Protein AF-A0A822GBH8-F1 (afdb_monomer_lite)

Secondary structure (DSSP, 8-state):
-EEEEEEE--TTPPB--------S-S--EEEEEEE-SS-EEEEEESSHHHHHHHHHHS-B---SSTT-HHHHHHHHSTTPPPEEEEEGGGTEEEEEEEEEEE-TTT-PEEEEEEEEEEETTTEEEEEE----TTT---TTHHHHHHHHTT-TTTTTS-HHHHHHHHHHHHHHHHHHHHHHHHHHHHHHHHHHHHHHHHHHTTSTTSS----

pLDDT: mean 72.77, std 17.98, range [36.19, 95.0]

Structure (mmCIF, N/CA/C/O backbone):
data_AF-A0A822GBH8-F1
#
_entry.id   AF-A0A822GBH8-F1
#
loop_
_atom_site.group_PDB
_atom_site.id
_atom_site.type_symbol
_atom_site.label_atom_id
_atom_site.label_alt_id
_atom_site.label_comp_id
_atom_site.label_asym_id
_atom_site.label_entity_id
_atom_site.label_seq_id
_atom_site.pdbx_PDB_ins_code
_atom_site.Cartn_x
_atom_site.Cartn_y
_atom_site.Cartn_z
_atom_site.occupancy
_atom_site.B_iso_or_equiv
_atom_site.auth_seq_id
_atom_site.auth_comp_id
_atom_site.auth_asym_id
_atom_site.auth_atom_id
_atom_site.pdbx_PDB_model_num
ATOM 1 N N . MET A 1 1 ? 8.424 -6.181 10.283 1.00 55.16 1 MET A N 1
ATOM 2 C CA . MET A 1 1 ? 8.212 -5.143 9.244 1.00 55.16 1 MET A CA 1
ATOM 3 C C . MET A 1 1 ? 8.009 -5.856 7.921 1.00 55.16 1 MET A C 1
ATOM 5 O O . MET A 1 1 ? 8.748 -6.795 7.651 1.00 55.16 1 MET A O 1
ATOM 9 N N . HIS A 1 2 ? 6.990 -5.485 7.151 1.00 55.97 2 HIS A N 1
ATOM 10 C CA . HIS A 1 2 ? 6.724 -6.045 5.829 1.00 55.97 2 HIS A CA 1
ATOM 11 C C . HIS A 1 2 ? 7.305 -5.126 4.767 1.00 55.97 2 HIS A C 1
ATOM 13 O O . HIS A 1 2 ? 6.933 -3.960 4.687 1.00 55.97 2 HIS A O 1
ATOM 19 N N . ILE A 1 3 ? 8.191 -5.652 3.937 1.00 59.75 3 ILE A N 1
ATOM 20 C CA . ILE A 1 3 ? 8.784 -4.905 2.836 1.00 59.75 3 ILE A CA 1
ATOM 21 C C . ILE A 1 3 ? 8.308 -5.555 1.550 1.00 59.75 3 ILE A C 1
ATOM 23 O O . ILE A 1 3 ? 8.549 -6.745 1.337 1.00 59.75 3 ILE A O 1
ATOM 27 N N . ARG A 1 4 ? 7.611 -4.797 0.703 1.00 60.75 4 ARG A N 1
ATOM 28 C CA . ARG A 1 4 ? 7.158 -5.303 -0.595 1.00 60.75 4 ARG A CA 1
ATOM 29 C C . ARG A 1 4 ? 7.799 -4.532 -1.728 1.00 60.75 4 ARG A C 1
ATOM 31 O O . ARG A 1 4 ? 7.737 -3.307 -1.764 1.00 60.75 4 ARG A O 1
ATOM 38 N N . PHE A 1 5 ? 8.370 -5.272 -2.660 1.00 60.62 5 PHE A N 1
ATOM 39 C CA . PHE A 1 5 ? 8.910 -4.766 -3.904 1.00 60.62 5 PHE A CA 1
ATOM 40 C C . PHE A 1 5 ? 7.934 -5.060 -5.020 1.00 60.62 5 PHE A C 1
ATOM 42 O O . PHE A 1 5 ? 7.527 -6.203 -5.211 1.00 60.62 5 PHE A O 1
ATOM 49 N N . HIS A 1 6 ? 7.603 -4.033 -5.780 1.00 62.62 6 HIS A N 1
ATOM 50 C CA . HIS A 1 6 ? 6.771 -4.141 -6.957 1.00 62.62 6 HIS A CA 1
ATOM 51 C C . HIS A 1 6 ? 7.568 -3.656 -8.160 1.00 62.62 6 HIS A C 1
ATOM 53 O O . HIS A 1 6 ? 8.165 -2.579 -8.127 1.00 62.62 6 HIS A O 1
ATOM 59 N N . HIS A 1 7 ? 7.569 -4.463 -9.215 1.00 60.06 7 HIS A N 1
ATOM 60 C CA . HIS A 1 7 ? 8.284 -4.159 -10.444 1.00 60.06 7 HIS A CA 1
ATOM 61 C C . HIS A 1 7 ? 7.430 -4.480 -11.670 1.00 60.06 7 HIS A C 1
ATOM 63 O O . HIS A 1 7 ? 6.932 -5.604 -11.812 1.00 60.06 7 HIS A O 1
ATOM 69 N N . HIS A 1 8 ? 7.305 -3.495 -12.558 1.00 65.88 8 HIS A N 1
ATOM 70 C CA . HIS A 1 8 ? 6.721 -3.657 -13.887 1.00 65.88 8 HIS A CA 1
ATOM 71 C C . HIS A 1 8 ? 7.858 -3.875 -14.890 1.00 65.88 8 HIS A C 1
ATOM 73 O O . HIS A 1 8 ? 8.682 -2.984 -15.067 1.00 65.88 8 HIS A O 1
ATOM 79 N N . ARG A 1 9 ? 7.952 -5.071 -15.487 1.00 61.88 9 ARG A N 1
ATOM 80 C CA . ARG A 1 9 ? 9.073 -5.431 -16.374 1.00 61.88 9 ARG A CA 1
ATOM 81 C C . ARG A 1 9 ? 8.939 -4.733 -17.735 1.00 61.88 9 ARG A C 1
ATOM 83 O O . ARG A 1 9 ? 8.002 -5.042 -18.472 1.00 61.88 9 ARG A O 1
ATOM 90 N N . LEU A 1 10 ? 9.915 -3.901 -18.119 1.00 55.75 10 LEU A N 1
ATOM 91 C CA . LEU A 1 10 ? 10.120 -3.479 -19.511 1.00 55.75 10 LEU A CA 1
ATOM 92 C C . LEU A 1 10 ? 11.342 -4.192 -20.132 1.00 55.75 10 LEU A C 1
ATOM 94 O O . LEU A 1 10 ? 12.256 -4.627 -19.426 1.00 55.75 10 LEU A O 1
ATOM 98 N N . PRO A 1 11 ? 11.375 -4.377 -21.466 1.00 46.22 11 PRO A N 1
ATOM 99 C CA . PRO A 1 11 ? 12.532 -4.968 -22.132 1.00 46.22 11 PRO A CA 1
ATOM 100 C C . PRO A 1 11 ? 13.756 -4.042 -22.038 1.00 46.22 11 PRO A C 1
ATOM 102 O O . PRO A 1 11 ? 13.746 -2.951 -22.602 1.00 46.22 11 PRO A O 1
ATOM 105 N N . GLY A 1 12 ? 14.824 -4.519 -21.387 1.00 46.19 12 GLY A N 1
ATOM 106 C CA . GLY A 1 12 ? 16.112 -3.818 -21.277 1.00 46.19 12 GLY A CA 1
ATOM 107 C C . GLY A 1 12 ? 16.419 -3.195 -19.911 1.00 46.19 12 GLY A C 1
ATOM 108 O O . GLY A 1 12 ? 17.462 -2.562 -19.784 1.00 46.19 12 GLY A O 1
ATOM 109 N N . ASP A 1 13 ? 15.561 -3.382 -18.905 1.00 42.38 13 ASP A N 1
ATOM 110 C CA . ASP A 1 13 ? 15.767 -2.786 -17.580 1.00 42.38 13 ASP A CA 1
ATOM 111 C C . ASP A 1 13 ? 16.923 -3.466 -16.815 1.00 42.38 13 ASP A C 1
ATOM 113 O O . ASP A 1 13 ? 16.915 -4.681 -16.583 1.00 42.38 13 ASP A O 1
ATOM 117 N N . GLU A 1 14 ? 17.914 -2.671 -16.399 1.00 36.19 14 GLU A N 1
ATOM 118 C CA . GLU A 1 14 ? 18.882 -3.042 -15.362 1.00 36.19 14 GLU A CA 1
ATOM 119 C C . GLU A 1 14 ? 18.262 -2.795 -13.979 1.00 36.19 14 GLU A C 1
ATOM 121 O O . GLU A 1 14 ? 17.644 -1.760 -13.719 1.00 36.19 14 GLU A O 1
ATOM 126 N N . TYR A 1 15 ? 18.400 -3.770 -13.083 1.00 42.69 15 TYR A N 1
ATOM 127 C CA . TYR A 1 15 ? 17.717 -3.787 -11.792 1.00 42.69 15 TYR A CA 1
ATOM 128 C C . TYR A 1 15 ? 18.638 -3.180 -10.720 1.00 42.69 15 TYR A C 1
ATOM 130 O O . TYR A 1 15 ? 19.828 -3.453 -10.729 1.00 42.69 15 TYR A O 1
ATOM 138 N N . ASP A 1 16 ? 18.136 -2.428 -9.740 1.00 37.31 16 ASP A N 1
ATOM 139 C CA . ASP A 1 16 ? 18.928 -2.068 -8.550 1.00 37.31 16 ASP A CA 1
ATOM 140 C C . ASP A 1 16 ? 18.105 -2.330 -7.292 1.00 37.31 16 ASP A C 1
ATOM 142 O O . ASP A 1 16 ? 17.215 -1.562 -6.931 1.00 37.31 16 ASP A O 1
ATOM 146 N N . LEU A 1 17 ? 18.365 -3.460 -6.639 1.00 44.03 17 LEU A N 1
ATOM 147 C CA . LEU A 1 17 ? 17.677 -3.872 -5.426 1.00 44.03 17 LEU A CA 1
ATOM 148 C C . LEU A 1 17 ? 18.728 -4.174 -4.357 1.00 44.03 17 LEU A C 1
ATOM 150 O O . LEU A 1 17 ? 19.418 -5.191 -4.401 1.00 44.03 17 LEU A O 1
ATOM 154 N N . LYS A 1 18 ? 18.855 -3.288 -3.371 1.00 36.22 18 LYS A N 1
ATOM 155 C CA . LYS A 1 18 ? 19.599 -3.553 -2.138 1.00 36.22 18 LYS A CA 1
ATOM 156 C C . LYS A 1 18 ? 18.876 -2.857 -1.003 1.00 36.22 18 LYS A C 1
ATOM 158 O O . LYS A 1 18 ? 18.560 -1.678 -1.120 1.00 36.22 18 LYS A O 1
ATOM 163 N N . LEU A 1 19 ? 18.563 -3.587 0.064 1.00 46.41 19 LEU A N 1
ATOM 164 C CA . LEU A 1 19 ? 17.680 -3.058 1.091 1.00 46.41 19 LEU A CA 1
ATOM 165 C C . LEU A 1 19 ? 18.185 -3.300 2.510 1.00 46.41 19 LEU A C 1
ATOM 167 O O . LEU A 1 19 ? 18.730 -4.359 2.808 1.00 46.41 19 LEU A O 1
ATOM 171 N N . LEU A 1 20 ? 18.008 -2.234 3.298 1.00 42.59 20 LEU A N 1
ATOM 172 C CA . LEU A 1 20 ? 18.212 -1.997 4.730 1.00 42.59 20 LEU A CA 1
ATOM 173 C C . LEU A 1 20 ? 18.898 -3.116 5.531 1.00 42.59 20 LEU A C 1
ATOM 175 O O . LEU A 1 20 ? 18.396 -4.232 5.662 1.00 42.59 20 LEU A O 1
ATOM 179 N N . SER A 1 21 ? 20.022 -2.768 6.169 1.00 39.19 21 SER A N 1
ATOM 180 C CA . SER A 1 21 ? 20.644 -3.618 7.184 1.00 39.19 21 SER A CA 1
ATOM 181 C C . SER A 1 21 ? 19.669 -3.830 8.342 1.00 39.19 21 SER A C 1
ATOM 183 O O . SER A 1 21 ? 19.201 -2.856 8.933 1.00 39.19 21 SER A O 1
ATOM 185 N N . ASN A 1 22 ? 19.390 -5.088 8.682 1.00 43.41 22 ASN A N 1
ATOM 186 C CA . ASN A 1 22 ? 18.579 -5.455 9.837 1.00 43.41 22 ASN A CA 1
ATOM 187 C C . ASN A 1 22 ? 19.283 -5.001 11.128 1.00 43.41 22 ASN A C 1
ATOM 189 O O . ASN A 1 22 ? 20.156 -5.703 11.634 1.00 43.41 22 ASN A O 1
ATOM 193 N N . ARG A 1 23 ? 18.947 -3.808 11.633 1.00 43.78 23 ARG A N 1
ATOM 194 C CA . ARG A 1 23 ? 19.486 -3.298 12.903 1.00 43.78 23 ARG A CA 1
ATOM 195 C C . ARG A 1 23 ? 18.747 -3.846 14.129 1.00 43.78 23 ARG A C 1
ATOM 197 O O . ARG A 1 23 ? 19.274 -3.720 15.226 1.00 43.78 23 ARG A O 1
ATOM 204 N N . ASP A 1 24 ? 17.571 -4.461 13.957 1.00 46.53 24 ASP A N 1
ATOM 205 C CA . ASP A 1 24 ? 16.577 -4.531 15.040 1.00 46.53 24 ASP A CA 1
ATOM 206 C C . ASP A 1 24 ? 16.114 -5.947 15.443 1.00 46.53 24 ASP A C 1
ATOM 208 O O . ASP A 1 24 ? 15.190 -6.087 16.239 1.00 46.53 24 ASP A O 1
ATOM 212 N N . ASN A 1 25 ? 16.738 -7.023 14.939 1.00 49.41 25 ASN A N 1
ATOM 213 C CA . ASN A 1 25 ? 16.457 -8.431 15.308 1.00 49.41 25 ASN A CA 1
ATOM 214 C C . ASN A 1 25 ? 14.987 -8.910 15.172 1.00 49.41 25 ASN A C 1
ATOM 216 O O . ASN A 1 25 ? 14.679 -10.052 15.514 1.00 49.41 25 ASN A O 1
ATOM 220 N N . ARG A 1 26 ? 14.070 -8.086 14.650 1.00 53.47 26 ARG A N 1
ATOM 221 C CA . ARG A 1 26 ? 12.676 -8.458 14.361 1.00 53.47 26 ARG A CA 1
ATOM 222 C C . ARG A 1 26 ? 12.593 -9.215 13.029 1.00 53.47 26 ARG A C 1
ATOM 224 O O . ARG A 1 26 ? 13.364 -8.905 12.118 1.00 53.47 26 ARG A O 1
ATOM 231 N N . PRO A 1 27 ? 11.653 -10.165 12.865 1.00 52.81 27 PRO A N 1
ATOM 232 C CA . PRO A 1 27 ? 11.426 -10.800 11.573 1.00 52.81 27 PRO A CA 1
ATOM 233 C C . PRO A 1 27 ? 10.997 -9.747 10.537 1.00 52.81 27 PRO A C 1
ATOM 235 O O . PRO A 1 27 ? 10.095 -8.926 10.764 1.00 52.81 27 PRO A O 1
ATOM 238 N N . ILE A 1 28 ? 11.690 -9.751 9.400 1.00 61.94 28 ILE A N 1
ATOM 239 C CA . ILE A 1 28 ? 11.374 -8.918 8.242 1.00 61.94 28 ILE A CA 1
ATOM 240 C C . ILE A 1 28 ? 10.827 -9.851 7.171 1.00 61.94 28 ILE A C 1
ATOM 242 O O . ILE A 1 28 ? 11.519 -10.767 6.731 1.00 61.94 28 ILE A O 1
ATOM 246 N N . LEU A 1 29 ? 9.581 -9.613 6.775 1.00 65.06 29 LEU A N 1
ATOM 247 C CA . LEU A 1 29 ? 8.930 -10.359 5.709 1.00 65.06 29 LEU A CA 1
ATOM 248 C C . LEU A 1 29 ? 9.129 -9.587 4.412 1.00 65.06 29 LEU A C 1
ATOM 250 O O . LEU A 1 29 ? 8.664 -8.452 4.279 1.00 65.06 29 LEU A O 1
ATOM 254 N N . PHE A 1 30 ? 9.836 -10.199 3.472 1.00 68.19 30 PHE A N 1
ATOM 255 C CA . PHE A 1 30 ? 10.103 -9.635 2.160 1.00 68.19 30 PHE A CA 1
ATOM 256 C C . PHE A 1 30 ? 9.186 -10.282 1.131 1.00 68.19 30 PHE A C 1
ATOM 258 O O . PHE A 1 30 ? 9.117 -11.502 1.019 1.00 68.19 30 PHE A O 1
ATOM 265 N N . ASN A 1 31 ? 8.499 -9.463 0.349 1.00 71.38 31 ASN A N 1
ATOM 266 C CA . ASN A 1 31 ? 7.655 -9.917 -0.746 1.00 71.38 31 ASN A CA 1
ATOM 267 C C . ASN A 1 31 ? 8.110 -9.217 -2.029 1.00 71.38 31 ASN A C 1
ATOM 269 O O . ASN A 1 31 ? 8.224 -7.996 -2.062 1.00 71.38 31 ASN A O 1
ATOM 273 N N . ILE A 1 32 ? 8.415 -9.982 -3.073 1.00 76.19 32 ILE A N 1
ATOM 274 C CA . ILE A 1 32 ? 8.807 -9.456 -4.380 1.00 76.19 32 ILE A CA 1
ATOM 275 C C . ILE A 1 32 ? 7.736 -9.850 -5.386 1.00 76.19 32 ILE A C 1
ATOM 277 O O . ILE A 1 32 ? 7.552 -11.030 -5.676 1.00 76.19 32 ILE A O 1
ATOM 281 N N . ILE A 1 33 ? 7.058 -8.849 -5.935 1.00 80.56 33 ILE A N 1
ATOM 282 C CA . ILE A 1 33 ? 6.055 -8.978 -6.985 1.00 80.56 33 ILE A CA 1
ATOM 283 C C . ILE A 1 33 ? 6.636 -8.401 -8.272 1.00 80.56 33 ILE A C 1
ATOM 285 O O . ILE A 1 33 ? 6.924 -7.207 -8.365 1.00 80.56 33 ILE A O 1
ATOM 289 N N . GLN A 1 34 ? 6.767 -9.247 -9.288 1.00 81.31 34 GLN A N 1
ATOM 290 C CA . GLN A 1 34 ? 7.149 -8.832 -10.636 1.00 81.31 34 GLN A CA 1
ATOM 291 C C . GLN A 1 34 ? 6.024 -9.179 -11.600 1.00 81.31 34 GLN A C 1
ATOM 293 O O . GLN A 1 34 ? 5.438 -10.262 -11.518 1.00 81.31 34 GLN A O 1
ATOM 298 N N . TYR A 1 35 ? 5.711 -8.264 -12.508 1.00 84.06 35 TYR A N 1
ATOM 299 C CA . TYR A 1 35 ? 4.642 -8.472 -13.471 1.00 84.06 35 TYR A CA 1
ATOM 300 C C . TYR A 1 35 ? 4.896 -7.737 -14.786 1.00 84.06 35 TYR A C 1
ATOM 302 O O . TYR A 1 35 ? 5.611 -6.739 -14.833 1.00 84.06 35 TYR A O 1
ATOM 310 N N . ASP A 1 36 ? 4.296 -8.262 -15.847 1.00 85.44 36 ASP A N 1
ATOM 311 C CA . ASP A 1 36 ? 4.131 -7.626 -17.153 1.00 85.44 36 ASP A CA 1
ATOM 312 C C . ASP A 1 36 ? 2.705 -7.917 -17.659 1.00 85.44 36 ASP A C 1
ATOM 314 O O . ASP A 1 36 ? 1.890 -8.483 -16.926 1.00 85.44 36 ASP A O 1
ATOM 318 N N . GLU A 1 37 ? 2.355 -7.541 -18.890 1.00 85.31 37 GLU A N 1
ATOM 319 C CA . GLU A 1 37 ? 1.006 -7.783 -19.426 1.00 85.31 37 GLU A CA 1
ATOM 320 C C . GLU A 1 37 ? 0.576 -9.262 -19.404 1.00 85.31 37 GLU A C 1
ATOM 322 O O . GLU A 1 37 ? -0.605 -9.558 -19.197 1.00 85.31 37 GLU A O 1
ATOM 327 N N . ALA A 1 38 ? 1.519 -10.191 -19.571 1.00 84.56 38 ALA A N 1
ATOM 328 C CA . ALA A 1 38 ? 1.272 -11.625 -19.682 1.00 84.56 38 ALA A CA 1
ATOM 329 C C . ALA A 1 38 ? 1.610 -12.398 -18.393 1.00 84.56 38 ALA A C 1
ATOM 331 O O . ALA A 1 38 ? 0.885 -13.323 -18.016 1.00 84.56 38 ALA A O 1
ATOM 332 N N . HIS A 1 39 ? 2.662 -12.010 -17.675 1.00 85.62 39 HIS A N 1
ATOM 333 C CA . HIS A 1 39 ? 3.249 -12.771 -16.576 1.00 85.62 39 HIS A CA 1
ATOM 334 C C . HIS A 1 39 ? 3.098 -12.072 -15.225 1.00 85.62 39 HIS A C 1
ATOM 336 O O . HIS A 1 39 ? 3.060 -10.849 -15.110 1.00 85.62 39 HIS A O 1
ATOM 342 N N . TYR A 1 40 ? 3.028 -12.884 -14.173 1.00 86.12 40 TYR A N 1
ATOM 343 C CA . TYR A 1 40 ? 3.050 -12.442 -12.784 1.00 86.12 40 TYR A CA 1
ATOM 344 C C . TYR A 1 40 ? 3.804 -13.471 -11.953 1.00 86.12 40 TYR A C 1
ATOM 346 O O . TYR A 1 40 ? 3.507 -14.664 -12.026 1.00 86.12 40 TYR A O 1
ATOM 354 N N . THR A 1 41 ? 4.753 -13.003 -11.153 1.00 81.12 41 THR A N 1
ATOM 355 C CA . THR A 1 41 ? 5.532 -13.819 -10.223 1.00 81.12 41 THR A CA 1
ATOM 356 C C . THR A 1 41 ? 5.572 -13.139 -8.865 1.00 81.12 41 THR A C 1
ATOM 358 O O . THR A 1 41 ? 5.822 -11.937 -8.777 1.00 81.12 41 THR A O 1
ATOM 361 N N . GLU A 1 42 ? 5.350 -13.917 -7.813 1.00 80.38 42 GLU A N 1
ATOM 362 C CA . GLU A 1 42 ? 5.392 -13.466 -6.426 1.00 80.38 42 GLU A CA 1
ATOM 363 C C . GLU A 1 42 ? 6.319 -14.389 -5.637 1.00 80.38 42 GLU A C 1
ATOM 365 O O . GLU A 1 42 ? 6.142 -15.608 -5.642 1.00 80.38 42 GLU A O 1
ATOM 370 N N . HIS A 1 43 ? 7.304 -13.803 -4.963 1.00 76.25 43 HIS A N 1
ATOM 371 C CA . HIS A 1 43 ? 8.255 -14.517 -4.120 1.00 76.25 43 HIS A CA 1
ATOM 372 C C . HIS A 1 43 ? 8.211 -13.948 -2.706 1.00 76.25 43 HIS A C 1
ATOM 374 O O . HIS A 1 43 ? 8.306 -12.736 -2.521 1.00 76.25 43 HIS A O 1
ATOM 380 N N . ASN A 1 44 ? 8.069 -14.824 -1.714 1.00 71.75 44 ASN A N 1
ATOM 381 C CA . ASN A 1 44 ? 8.087 -14.465 -0.300 1.00 71.75 44 ASN A CA 1
ATOM 382 C C . ASN A 1 44 ? 9.374 -14.995 0.326 1.00 71.75 44 ASN A C 1
ATOM 384 O O . ASN A 1 44 ? 9.698 -16.168 0.145 1.00 71.75 44 ASN A O 1
ATOM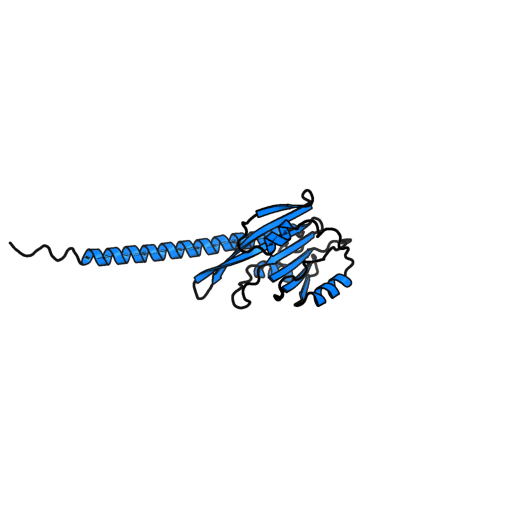 388 N N . TYR A 1 45 ? 10.072 -14.137 1.059 1.00 69.75 45 TYR A N 1
ATOM 389 C CA . TYR A 1 45 ? 11.292 -14.468 1.779 1.00 69.75 45 TYR A CA 1
ATOM 390 C C . TYR A 1 45 ? 11.143 -14.051 3.234 1.00 69.75 45 TYR A C 1
ATOM 392 O O . TYR A 1 45 ? 10.681 -12.947 3.538 1.00 69.75 45 TYR A O 1
ATOM 400 N N . ASN A 1 46 ? 11.565 -14.935 4.131 1.00 62.50 46 ASN A N 1
ATOM 401 C CA . ASN A 1 46 ? 11.399 -14.742 5.572 1.00 62.50 46 ASN A CA 1
ATOM 402 C C . ASN A 1 46 ? 12.721 -14.361 6.251 1.00 62.50 46 ASN A C 1
ATOM 404 O O . ASN A 1 46 ? 12.750 -14.077 7.449 1.00 62.50 46 ASN A O 1
ATOM 408 N N . CYS A 1 47 ? 13.825 -14.357 5.498 1.00 58.50 47 CYS A N 1
ATOM 409 C CA . CYS A 1 47 ? 15.140 -13.986 5.995 1.00 58.50 47 CYS A CA 1
ATOM 410 C C . CYS A 1 47 ? 15.925 -13.137 4.984 1.00 58.50 47 CYS A C 1
ATOM 412 O O . CYS A 1 47 ? 15.834 -13.319 3.770 1.00 58.50 47 CYS A O 1
ATOM 414 N N . LEU A 1 48 ? 16.769 -12.241 5.505 1.00 58.28 48 LEU A N 1
ATOM 415 C CA . LEU A 1 48 ? 17.663 -11.396 4.709 1.00 58.28 48 LEU A CA 1
ATOM 416 C C . LEU A 1 48 ? 18.688 -12.219 3.902 1.00 58.28 48 LEU A C 1
ATOM 418 O O . LEU A 1 48 ? 19.120 -11.790 2.835 1.00 58.28 48 LEU A O 1
ATOM 422 N N . SER A 1 49 ? 19.075 -13.407 4.383 1.00 58.75 49 SER A N 1
ATOM 423 C CA . SER A 1 49 ? 19.984 -14.308 3.660 1.00 58.75 49 SER A CA 1
ATOM 424 C C . SER A 1 49 ? 19.370 -14.838 2.360 1.00 58.75 49 SER A C 1
ATOM 426 O O . SER A 1 49 ? 20.058 -14.891 1.343 1.00 58.75 49 SER A O 1
ATOM 428 N N . GLU A 1 50 ? 18.076 -15.170 2.371 1.00 54.41 50 GLU A N 1
ATOM 429 C CA . GLU A 1 50 ? 17.336 -15.635 1.192 1.00 54.41 50 GLU A CA 1
ATOM 430 C C . GLU A 1 50 ? 17.168 -14.507 0.166 1.00 54.41 50 GLU A C 1
ATOM 432 O O . GLU A 1 50 ? 17.361 -14.720 -1.032 1.00 54.41 50 GLU A O 1
ATOM 437 N N . LEU A 1 51 ? 16.909 -13.284 0.649 1.00 57.22 51 LEU A N 1
ATOM 438 C CA . LEU A 1 51 ? 16.865 -12.085 -0.185 1.00 57.22 51 LEU A CA 1
ATOM 439 C C . LEU A 1 51 ? 18.215 -11.838 -0.868 1.00 57.22 51 LEU A C 1
ATOM 441 O O . LEU A 1 51 ? 18.257 -11.662 -2.079 1.00 57.22 51 LEU A O 1
ATOM 445 N N . ASN A 1 52 ? 19.325 -11.873 -0.125 1.00 55.31 52 ASN A N 1
ATOM 446 C CA . ASN A 1 52 ? 20.662 -11.690 -0.700 1.00 55.31 52 ASN A CA 1
ATOM 447 C C . ASN A 1 52 ? 20.988 -12.750 -1.763 1.00 55.31 52 ASN A C 1
ATOM 449 O O . ASN A 1 52 ? 21.624 -12.424 -2.763 1.00 55.31 52 ASN A O 1
ATOM 453 N N . GLY A 1 53 ? 20.520 -13.991 -1.584 1.00 56.62 53 GLY A N 1
ATOM 454 C CA . GLY A 1 53 ? 20.603 -15.037 -2.605 1.00 56.62 53 GLY A CA 1
ATOM 455 C C . GLY A 1 53 ? 19.867 -14.649 -3.888 1.00 56.62 53 GLY A C 1
ATOM 456 O O . GLY A 1 53 ? 20.468 -14.673 -4.960 1.00 56.62 53 GLY A O 1
ATOM 457 N N . PHE A 1 54 ? 18.615 -14.196 -3.785 1.00 57.28 54 PHE A N 1
ATOM 458 C CA . PHE A 1 54 ? 17.855 -13.701 -4.938 1.00 57.28 54 PHE A CA 1
ATOM 459 C C . PHE A 1 54 ? 18.550 -12.508 -5.617 1.00 57.28 54 PHE A C 1
ATOM 461 O O . PHE A 1 54 ? 18.795 -12.540 -6.823 1.00 57.28 54 PHE A O 1
ATOM 468 N N . LEU A 1 55 ? 18.960 -11.506 -4.834 1.00 54.75 55 LEU A N 1
ATOM 469 C CA . LEU A 1 55 ? 19.639 -10.302 -5.322 1.00 54.75 55 LEU A CA 1
ATOM 470 C C . LEU A 1 55 ? 20.989 -10.602 -5.988 1.00 54.75 55 LEU A C 1
ATOM 472 O O . LEU A 1 55 ? 21.380 -9.907 -6.920 1.00 54.75 55 LEU A O 1
ATOM 476 N N . SER A 1 56 ? 21.691 -11.650 -5.542 1.00 51.19 56 SER A N 1
ATOM 477 C CA . SER A 1 56 ? 22.957 -12.092 -6.143 1.00 51.19 56 SER A CA 1
ATOM 478 C C . SER A 1 56 ? 22.786 -12.763 -7.510 1.00 51.19 56 SER A C 1
ATOM 480 O O . SER A 1 56 ? 23.731 -12.811 -8.294 1.00 51.19 56 SER A O 1
ATOM 482 N N . THR A 1 57 ? 21.586 -13.274 -7.803 1.00 48.97 57 THR A N 1
ATOM 483 C CA . THR A 1 57 ? 21.255 -13.927 -9.081 1.00 48.97 57 THR A CA 1
ATOM 484 C C . THR A 1 57 ? 20.646 -12.978 -10.111 1.00 48.97 57 THR A C 1
ATOM 486 O O . THR A 1 57 ? 20.522 -13.333 -11.281 1.00 48.97 57 THR A O 1
ATOM 489 N N . THR A 1 58 ? 20.290 -11.763 -9.697 1.00 48.31 58 THR A N 1
ATOM 490 C CA . THR A 1 58 ? 19.788 -10.698 -10.567 1.00 48.31 58 THR A CA 1
ATOM 491 C C . THR A 1 58 ? 20.915 -9.719 -10.907 1.00 48.31 58 THR A C 1
ATOM 493 O O . THR A 1 58 ? 21.712 -9.398 -10.026 1.00 48.31 58 THR A O 1
ATOM 496 N N . PRO A 1 59 ? 21.017 -9.215 -12.150 1.00 40.88 59 PRO A N 1
ATOM 497 C CA . PRO A 1 59 ? 22.015 -8.208 -12.494 1.00 40.88 59 PRO A CA 1
ATOM 498 C C . PRO A 1 59 ? 21.648 -6.888 -11.798 1.00 40.88 59 PRO A C 1
ATOM 500 O O . PRO A 1 59 ? 20.801 -6.150 -12.297 1.00 40.88 59 PRO A O 1
ATOM 503 N N . CYS A 1 60 ? 22.233 -6.631 -10.619 1.00 49.06 60 CYS A N 1
ATOM 504 C CA . CYS A 1 60 ? 21.983 -5.422 -9.830 1.00 49.06 60 CYS A CA 1
ATOM 505 C C . CYS A 1 60 ? 23.241 -4.749 -9.276 1.00 49.06 60 CYS A C 1
ATOM 507 O O . CYS A 1 60 ? 24.074 -5.407 -8.653 1.00 49.06 60 CYS A O 1
ATOM 509 N N . SER A 1 61 ? 23.348 -3.422 -9.437 1.00 41.19 61 SER A N 1
ATOM 510 C CA . SER A 1 61 ? 24.467 -2.597 -8.949 1.00 41.19 61 SER A CA 1
ATOM 511 C C . SER A 1 61 ? 24.029 -1.607 -7.867 1.00 41.19 61 SER A C 1
ATOM 513 O O . SER A 1 61 ? 23.246 -0.710 -8.122 1.00 41.19 61 SER A O 1
ATOM 515 N N . SER A 1 62 ? 24.669 -1.694 -6.702 1.00 38.16 62 SER A N 1
ATOM 516 C CA . SER A 1 62 ? 24.266 -1.139 -5.404 1.00 38.16 62 SER A CA 1
ATOM 517 C C . SER A 1 62 ? 24.446 0.370 -5.149 1.00 38.16 62 SER A C 1
ATOM 519 O O . SER A 1 62 ? 24.768 0.727 -4.010 1.00 38.16 62 SER A O 1
ATOM 521 N N . LYS A 1 63 ? 24.403 1.253 -6.150 1.00 38.09 63 LYS A N 1
ATOM 522 C CA . LYS A 1 63 ? 25.028 2.586 -5.995 1.00 38.09 63 LYS A CA 1
ATOM 523 C C . LYS A 1 63 ? 24.155 3.734 -5.475 1.00 38.09 63 LYS A C 1
ATOM 525 O O . LYS A 1 63 ? 24.753 4.683 -4.976 1.00 38.09 63 LYS A O 1
ATOM 530 N N . ASP A 1 64 ? 22.828 3.617 -5.410 1.00 42.59 64 ASP A N 1
ATOM 531 C CA . ASP A 1 64 ? 21.986 4.817 -5.207 1.00 42.59 64 ASP A CA 1
ATOM 532 C C . ASP A 1 64 ? 21.163 4.861 -3.902 1.00 42.59 64 ASP A C 1
ATOM 534 O O . ASP A 1 64 ? 20.221 5.636 -3.788 1.00 42.59 64 ASP A O 1
ATOM 538 N N . TYR A 1 65 ? 21.481 4.049 -2.886 1.00 43.56 65 TYR A N 1
ATOM 539 C CA . TYR A 1 65 ? 20.645 3.964 -1.668 1.00 43.56 65 TYR A CA 1
ATOM 540 C C . TYR A 1 65 ? 21.199 4.683 -0.428 1.00 43.56 65 TYR A C 1
ATOM 542 O O . TYR A 1 65 ? 20.454 4.964 0.507 1.00 43.56 65 TYR A O 1
ATOM 550 N N . CYS A 1 66 ? 22.500 4.980 -0.386 1.00 38.56 66 CYS A N 1
ATOM 551 C CA . CYS A 1 66 ? 23.169 5.429 0.843 1.00 38.56 66 CYS A CA 1
ATOM 552 C C . CYS A 1 66 ? 23.017 6.930 1.162 1.00 38.56 66 CYS A C 1
ATOM 554 O O . CYS A 1 66 ? 23.581 7.388 2.154 1.00 38.56 66 CYS A O 1
ATOM 556 N N . THR A 1 67 ? 22.290 7.715 0.364 1.00 46.78 67 THR A N 1
ATOM 557 C CA . THR A 1 67 ? 22.134 9.168 0.579 1.00 46.78 67 THR A CA 1
ATOM 558 C C . THR A 1 67 ? 20.936 9.554 1.444 1.00 46.78 67 THR A C 1
ATOM 560 O O . THR A 1 67 ? 20.803 10.727 1.785 1.00 46.78 67 THR A O 1
ATOM 563 N N . TRP A 1 68 ? 20.068 8.619 1.839 1.00 56.78 68 TRP A N 1
ATOM 564 C CA . TRP A 1 68 ? 18.793 8.966 2.479 1.00 56.78 68 TRP A CA 1
ATOM 565 C C . TRP A 1 68 ? 18.714 8.550 3.951 1.00 56.78 68 TRP A C 1
ATOM 567 O O . TRP A 1 68 ? 17.772 7.873 4.362 1.00 56.78 68 TRP A O 1
ATOM 577 N N . ILE A 1 69 ? 19.679 8.997 4.761 1.00 50.69 69 ILE A N 1
ATOM 578 C CA . ILE A 1 69 ? 19.642 8.858 6.231 1.00 50.69 69 ILE A CA 1
ATOM 579 C C . ILE A 1 69 ? 18.266 9.248 6.802 1.00 50.69 69 ILE A C 1
ATOM 581 O O . ILE A 1 69 ? 17.721 8.524 7.627 1.00 50.69 69 ILE A O 1
ATOM 585 N N . ASN A 1 70 ? 17.656 10.315 6.274 1.00 60.06 70 ASN A N 1
ATOM 586 C CA . ASN A 1 70 ? 16.360 10.805 6.746 1.00 60.06 70 ASN A CA 1
ATOM 587 C C . ASN A 1 70 ? 15.212 9.817 6.469 1.00 60.06 70 ASN A C 1
ATOM 589 O O . ASN A 1 70 ? 14.351 9.635 7.318 1.00 60.06 70 ASN A O 1
ATOM 593 N N . VAL A 1 71 ? 15.214 9.140 5.314 1.00 68.38 71 VAL A N 1
ATOM 594 C CA . VAL A 1 71 ? 14.165 8.166 4.959 1.00 68.38 71 VAL A CA 1
ATOM 595 C C . VAL A 1 71 ? 14.271 6.922 5.833 1.00 68.38 71 VAL A C 1
ATOM 597 O O . VAL A 1 71 ? 13.255 6.394 6.279 1.00 68.38 71 VAL A O 1
ATOM 600 N N . GLU A 1 72 ? 15.494 6.453 6.095 1.00 66.94 72 GLU A N 1
ATOM 601 C CA . GLU A 1 72 ? 15.716 5.332 7.010 1.00 66.94 72 GLU A CA 1
ATOM 602 C C . GLU A 1 72 ? 15.200 5.680 8.412 1.00 66.94 72 GLU A C 1
ATOM 604 O O . GLU A 1 72 ? 14.426 4.914 8.988 1.00 66.94 72 GLU A O 1
ATOM 609 N N . GLU A 1 73 ? 15.557 6.858 8.926 1.00 69.19 73 GLU A N 1
ATOM 610 C CA . GLU A 1 73 ? 15.070 7.346 10.217 1.00 69.19 73 GLU A CA 1
ATOM 611 C C . GLU A 1 73 ? 13.540 7.421 10.263 1.00 69.19 73 GLU A C 1
ATOM 613 O O . GLU A 1 73 ? 12.942 6.907 11.207 1.00 69.19 73 GLU A O 1
ATOM 618 N N . ASP A 1 74 ? 12.887 7.969 9.238 1.00 72.25 74 ASP A N 1
ATOM 619 C CA . ASP A 1 74 ? 11.425 8.072 9.186 1.00 72.25 74 ASP A CA 1
ATOM 620 C C . ASP A 1 74 ? 10.731 6.706 9.191 1.00 72.25 74 ASP A C 1
ATOM 622 O O . ASP A 1 74 ? 9.702 6.525 9.844 1.00 72.25 74 ASP A O 1
ATOM 626 N N . ILE A 1 75 ? 11.281 5.735 8.453 1.00 71.62 75 ILE A N 1
ATOM 627 C CA . ILE A 1 75 ? 10.726 4.381 8.356 1.00 71.62 75 ILE A CA 1
ATOM 628 C C . ILE A 1 75 ? 10.734 3.700 9.729 1.00 71.62 75 ILE A C 1
ATOM 630 O O . ILE A 1 75 ? 9.771 3.004 10.066 1.00 71.62 75 ILE A O 1
ATOM 634 N N . TYR A 1 76 ? 11.786 3.914 10.524 1.00 71.00 76 TYR A N 1
ATOM 635 C CA . TYR A 1 76 ? 11.907 3.356 11.873 1.00 71.00 76 TYR A CA 1
ATOM 636 C C . TYR A 1 76 ? 11.248 4.218 12.959 1.00 71.00 76 TYR A C 1
ATOM 638 O O . TYR A 1 76 ? 10.943 3.711 14.043 1.00 71.00 76 TYR A O 1
ATOM 646 N N . THR A 1 77 ? 10.990 5.497 12.687 1.00 76.12 77 THR A N 1
ATOM 647 C CA . THR A 1 77 ? 10.375 6.411 13.651 1.00 76.12 77 THR A CA 1
ATOM 648 C C . THR A 1 77 ? 8.868 6.186 13.714 1.00 76.12 77 THR A C 1
ATOM 650 O O . THR A 1 77 ? 8.103 6.477 12.793 1.00 76.12 77 THR A O 1
ATOM 653 N N . ILE A 1 78 ? 8.417 5.656 14.852 1.00 73.00 78 ILE A N 1
ATOM 654 C CA . ILE A 1 78 ? 6.996 5.433 15.116 1.00 73.00 78 ILE A CA 1
ATOM 655 C C . ILE A 1 78 ? 6.286 6.785 15.207 1.00 73.00 78 ILE A C 1
ATOM 657 O O . ILE A 1 78 ? 6.751 7.712 15.861 1.00 73.00 78 ILE A O 1
ATOM 661 N N . ASN A 1 79 ? 5.089 6.852 14.622 1.00 76.69 79 ASN A N 1
ATOM 662 C CA . ASN A 1 79 ? 4.208 8.020 14.690 1.00 76.69 79 ASN A CA 1
ATOM 663 C C . ASN A 1 79 ? 4.758 9.287 14.012 1.00 76.69 79 ASN A C 1
ATOM 665 O O . ASN A 1 79 ? 4.285 10.388 14.290 1.00 76.69 79 ASN A O 1
ATOM 669 N N . GLU A 1 80 ? 5.679 9.119 13.064 1.00 83.12 80 GLU A N 1
ATOM 670 C CA . GLU A 1 80 ? 6.159 10.215 12.227 1.00 83.12 80 GLU A CA 1
ATOM 671 C C . GLU A 1 80 ? 5.013 10.825 11.400 1.00 83.12 80 GLU A C 1
ATOM 673 O O . GLU A 1 80 ? 4.024 10.144 11.090 1.00 83.12 80 GLU A O 1
ATOM 678 N N . ARG A 1 81 ? 5.081 12.121 11.076 1.00 86.75 81 ARG A N 1
ATOM 679 C CA . ARG A 1 81 ? 3.992 12.779 10.334 1.00 86.75 81 ARG A CA 1
ATOM 680 C C . ARG A 1 81 ? 3.964 12.296 8.888 1.00 86.75 81 ARG A C 1
ATOM 682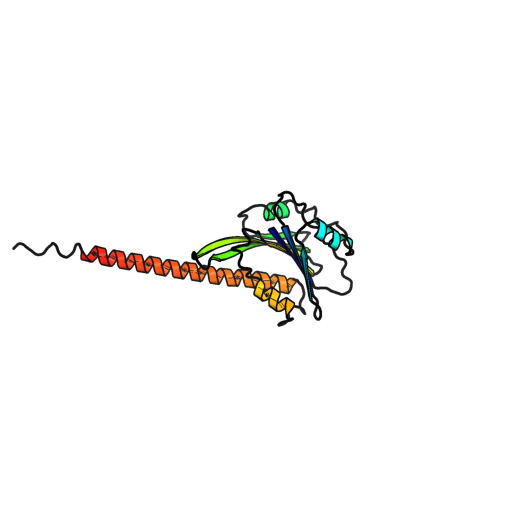 O O . ARG A 1 81 ? 5.004 12.084 8.276 1.00 86.75 81 ARG A O 1
ATOM 689 N N . MET A 1 82 ? 2.760 12.159 8.328 1.00 91.75 82 MET A N 1
ATOM 690 C CA . MET A 1 82 ? 2.621 11.881 6.898 1.00 91.75 82 MET A CA 1
ATOM 691 C C . MET A 1 82 ? 3.309 12.986 6.093 1.00 91.75 82 MET A C 1
ATOM 693 O O . MET A 1 82 ? 3.132 14.168 6.405 1.00 91.75 82 MET A O 1
ATOM 697 N N . LYS A 1 83 ? 4.069 12.609 5.068 1.00 91.75 83 LYS A N 1
ATOM 698 C CA . LYS A 1 83 ? 4.807 13.551 4.223 1.00 91.75 83 LYS A CA 1
ATOM 699 C C . LYS A 1 83 ? 5.091 12.968 2.848 1.00 91.75 83 LYS A C 1
ATOM 701 O O . LYS A 1 83 ? 5.082 11.752 2.675 1.00 91.75 83 LYS A O 1
ATOM 706 N N . LEU A 1 84 ? 5.336 13.856 1.894 1.00 91.75 84 LEU A N 1
ATOM 707 C CA . LEU A 1 84 ? 5.796 13.526 0.555 1.00 91.75 84 LEU A CA 1
ATOM 708 C C . LEU A 1 84 ? 7.069 14.320 0.298 1.00 91.75 84 LEU A C 1
ATOM 710 O O . LEU A 1 84 ? 7.033 15.549 0.342 1.00 91.75 84 LEU A O 1
ATOM 714 N N . ASP A 1 85 ? 8.153 13.615 -0.000 1.00 89.19 85 ASP A N 1
ATOM 715 C CA . ASP A 1 85 ? 9.451 14.199 -0.304 1.00 89.19 85 ASP A CA 1
ATOM 716 C C . ASP A 1 85 ? 9.881 13.793 -1.719 1.00 89.19 85 ASP A C 1
ATOM 718 O O . ASP A 1 85 ? 9.773 12.632 -2.120 1.00 89.19 85 ASP A O 1
ATOM 722 N N . LEU A 1 86 ? 10.376 14.766 -2.484 1.00 86.56 86 LEU A N 1
ATOM 723 C CA . LEU A 1 86 ? 11.016 14.531 -3.777 1.00 86.56 86 LEU A CA 1
ATOM 724 C C . LEU A 1 86 ? 12.523 14.411 -3.546 1.00 86.56 86 LEU A C 1
ATOM 726 O O . LEU A 1 86 ? 13.171 15.363 -3.112 1.00 86.56 86 LEU A O 1
ATOM 730 N N . LEU A 1 87 ? 13.066 13.233 -3.818 1.00 82.12 87 LEU A N 1
ATOM 731 C CA . LEU A 1 87 ? 14.465 12.872 -3.618 1.00 82.12 87 LEU A CA 1
ATOM 732 C C . LEU A 1 87 ? 15.192 12.829 -4.965 1.00 82.12 87 LEU A C 1
ATOM 734 O O . LEU A 1 87 ? 14.559 12.805 -6.022 1.00 82.12 87 LEU A O 1
ATOM 738 N N . ASP A 1 88 ? 16.525 12.846 -4.928 1.00 76.81 88 ASP A N 1
ATOM 739 C CA . ASP A 1 88 ? 17.392 12.724 -6.108 1.00 76.81 88 ASP A CA 1
ATOM 740 C C . ASP A 1 88 ? 16.967 13.643 -7.269 1.00 76.81 88 ASP A C 1
ATOM 742 O O . ASP A 1 88 ? 16.718 13.213 -8.396 1.00 76.81 88 ASP A O 1
ATOM 746 N N . ASN A 1 89 ? 16.823 14.938 -6.968 1.00 77.31 89 ASN A N 1
ATOM 747 C CA . ASN A 1 89 ? 16.381 15.981 -7.905 1.00 77.31 89 ASN A CA 1
ATOM 748 C C . ASN A 1 89 ? 15.012 15.714 -8.569 1.00 77.31 89 ASN A C 1
ATOM 750 O O . ASN A 1 89 ? 14.732 16.249 -9.639 1.00 77.31 89 ASN A O 1
ATOM 754 N N . GLY A 1 90 ? 14.155 14.917 -7.925 1.00 78.06 90 GLY A N 1
ATOM 755 C CA . GLY A 1 90 ? 12.805 14.592 -8.388 1.00 78.06 90 GLY A CA 1
ATOM 756 C C . GLY A 1 90 ? 12.670 13.237 -9.081 1.00 78.06 90 GLY A C 1
ATOM 757 O O . GLY A 1 90 ? 11.548 12.858 -9.405 1.00 78.06 90 GLY A O 1
ATOM 758 N N . SER A 1 91 ? 13.766 12.494 -9.257 1.00 77.88 91 SER A N 1
ATOM 759 C CA . SER A 1 91 ? 13.744 11.147 -9.857 1.00 77.88 91 SER A CA 1
ATOM 760 C C . SER A 1 91 ? 13.255 10.051 -8.900 1.00 77.88 91 SER A C 1
ATOM 762 O O . SER A 1 91 ? 12.977 8.917 -9.306 1.00 77.88 91 SER A O 1
ATOM 764 N N . CYS A 1 92 ? 13.103 10.385 -7.616 1.00 82.38 92 CYS A N 1
ATOM 765 C CA . CYS A 1 92 ? 12.501 9.512 -6.626 1.00 82.38 92 CYS A CA 1
ATOM 766 C C . CYS A 1 92 ? 11.444 10.250 -5.800 1.00 82.38 92 CYS A C 1
ATOM 768 O O . CYS A 1 92 ? 11.663 11.362 -5.327 1.00 82.38 92 CYS A O 1
ATOM 770 N N . ILE A 1 93 ? 10.307 9.595 -5.572 1.00 87.38 93 ILE A N 1
ATOM 771 C CA . ILE A 1 93 ? 9.245 10.076 -4.689 1.00 87.38 93 ILE A CA 1
ATOM 772 C C . ILE A 1 93 ? 9.217 9.196 -3.447 1.00 87.38 93 ILE A C 1
ATOM 774 O O . ILE A 1 93 ? 9.016 7.984 -3.542 1.00 87.38 93 ILE A O 1
ATOM 778 N N . TYR A 1 94 ? 9.378 9.816 -2.283 1.00 88.00 94 TYR A N 1
ATOM 779 C CA . TYR A 1 94 ? 9.116 9.202 -0.992 1.00 88.00 94 TYR A CA 1
ATOM 780 C C . TYR A 1 94 ? 7.768 9.679 -0.459 1.00 88.00 94 TYR A C 1
ATOM 782 O O . TYR A 1 94 ? 7.496 10.877 -0.426 1.00 88.00 94 TYR A O 1
ATOM 790 N N . LEU A 1 95 ? 6.917 8.748 -0.041 1.00 91.50 95 LEU A N 1
ATOM 791 C CA . LEU A 1 95 ? 5.618 9.044 0.553 1.00 91.50 95 LEU A CA 1
ATOM 792 C C . LEU A 1 95 ? 5.450 8.240 1.837 1.00 91.50 95 LEU A C 1
ATOM 794 O O . LEU A 1 95 ? 5.485 7.014 1.816 1.00 91.50 95 LEU A O 1
ATOM 798 N N . LEU A 1 96 ? 5.205 8.934 2.942 1.00 91.31 96 LEU A N 1
ATOM 799 C CA . LEU A 1 96 ? 4.881 8.349 4.234 1.00 91.31 96 LEU A CA 1
ATOM 800 C C . LEU A 1 96 ? 3.407 8.586 4.559 1.00 91.31 96 LEU A C 1
ATOM 802 O O . LEU A 1 96 ? 2.952 9.729 4.606 1.00 91.31 96 LEU A O 1
ATOM 806 N N . MET A 1 97 ? 2.663 7.516 4.820 1.00 92.94 97 MET A N 1
ATOM 807 C CA . MET A 1 97 ? 1.243 7.547 5.171 1.00 92.94 97 MET A CA 1
ATOM 808 C C . MET A 1 97 ? 0.964 6.725 6.435 1.00 92.94 97 MET A C 1
ATOM 810 O O . MET A 1 97 ? 1.802 5.955 6.915 1.00 92.94 97 MET A O 1
ATOM 814 N N . LYS A 1 98 ? -0.238 6.889 6.993 1.00 89.50 98 LYS A N 1
ATOM 815 C CA . LYS A 1 98 ? -0.764 5.983 8.021 1.00 89.50 98 LYS A CA 1
ATOM 816 C C . LYS A 1 98 ? -1.760 5.032 7.384 1.00 89.50 98 LYS A C 1
ATOM 818 O O . LYS A 1 98 ? -2.478 5.385 6.466 1.00 89.50 98 LYS A O 1
ATOM 823 N N . MET A 1 99 ? -1.818 3.819 7.884 1.00 88.12 99 MET A N 1
ATOM 824 C CA . MET A 1 99 ? -2.845 2.863 7.533 1.00 88.12 99 MET A CA 1
ATOM 825 C C . MET A 1 99 ? -3.707 2.663 8.770 1.00 88.12 99 MET A C 1
ATOM 827 O O . MET A 1 99 ? -3.197 2.283 9.821 1.00 88.12 99 MET A O 1
ATOM 831 N N . PHE A 1 100 ? -4.998 2.959 8.661 1.00 87.38 100 PHE A N 1
ATOM 832 C CA . PHE A 1 100 ? -5.951 2.713 9.739 1.00 87.38 100 PHE A CA 1
ATOM 833 C C . PHE A 1 100 ? -6.728 1.435 9.463 1.00 87.38 100 PHE A C 1
ATOM 835 O O . PHE A 1 100 ? -6.947 1.091 8.312 1.00 87.38 100 PHE A O 1
ATOM 842 N N . TYR A 1 101 ? -7.189 0.732 10.482 1.00 83.88 101 TYR A N 1
ATOM 843 C CA . TYR A 1 101 ? -8.208 -0.300 10.299 1.00 83.88 101 TYR A CA 1
ATOM 844 C C . TYR A 1 101 ? -8.997 -0.468 11.585 1.00 83.88 101 TYR A C 1
ATOM 846 O O . TYR A 1 101 ? -8.505 -0.197 12.681 1.00 83.88 101 TYR A O 1
ATOM 854 N N . VAL A 1 102 ? -10.251 -0.884 11.440 1.00 82.69 102 VAL A N 1
ATOM 855 C CA . VAL A 1 102 ? -11.137 -1.140 12.572 1.00 82.69 102 VAL A CA 1
ATOM 856 C C . VAL A 1 102 ? -11.071 -2.622 12.894 1.00 82.69 102 VAL A C 1
ATOM 858 O O . VAL A 1 102 ? -11.363 -3.454 12.037 1.00 82.69 102 VAL A O 1
ATOM 861 N N . HIS A 1 103 ? -10.702 -2.955 14.127 1.00 82.12 103 HIS A N 1
ATOM 862 C CA . HIS A 1 103 ? -10.719 -4.333 14.588 1.00 82.12 103 HIS A CA 1
ATOM 863 C C . HIS A 1 103 ? -12.165 -4.858 14.575 1.00 82.12 103 HIS A C 1
ATOM 865 O O . HIS A 1 103 ? -13.038 -4.226 15.178 1.00 82.12 103 HIS A O 1
ATOM 871 N N . PRO A 1 104 ? -12.443 -6.009 13.935 1.00 76.50 104 PRO A N 1
ATOM 872 C CA . PRO A 1 104 ? -13.809 -6.489 13.736 1.00 76.50 104 PRO A CA 1
ATOM 873 C C . PRO A 1 104 ? -14.530 -6.800 15.054 1.00 76.50 104 PRO A C 1
ATOM 875 O O . PRO A 1 104 ? -15.721 -6.538 15.169 1.00 76.50 104 PRO A O 1
ATOM 878 N N . GLU A 1 105 ? -13.813 -7.324 16.053 1.00 80.44 105 GLU A N 1
ATOM 879 C CA . GLU A 1 105 ? -14.414 -7.683 17.348 1.00 80.44 105 GLU A CA 1
ATOM 880 C C . GLU A 1 105 ? -14.480 -6.526 18.356 1.00 80.44 105 GLU A C 1
ATOM 882 O O . GLU A 1 105 ? -15.498 -6.338 19.014 1.00 80.44 105 GLU A O 1
ATOM 887 N N . THR A 1 106 ? -13.402 -5.751 18.509 1.00 83.88 106 THR A N 1
ATOM 888 C CA . THR A 1 106 ? -13.302 -4.727 19.560 1.00 83.88 106 THR A CA 1
ATOM 889 C C . THR A 1 106 ? -13.752 -3.338 19.108 1.00 83.88 106 THR A C 1
ATOM 891 O O . THR A 1 106 ? -13.893 -2.435 19.931 1.00 83.88 106 THR A O 1
ATOM 894 N N . GLU A 1 107 ? -13.946 -3.139 17.800 1.00 81.81 107 GLU A N 1
ATOM 895 C CA . GLU A 1 107 ? -14.176 -1.836 17.165 1.00 81.81 107 GLU A CA 1
ATOM 896 C C . GLU A 1 107 ? -13.097 -0.780 17.471 1.00 81.81 107 GLU A C 1
ATOM 898 O O . GLU A 1 107 ? -13.323 0.425 17.302 1.00 81.81 107 GLU A O 1
ATOM 903 N N . HIS A 1 108 ? -11.915 -1.202 17.931 1.00 84.94 108 HIS A N 1
ATOM 904 C CA . HIS A 1 108 ? -10.778 -0.309 18.103 1.00 84.94 108 HIS A CA 1
ATOM 905 C C . HIS A 1 108 ? -10.171 0.053 16.752 1.00 84.94 108 HIS A C 1
ATOM 907 O O . HIS A 1 108 ? -10.076 -0.775 15.847 1.00 84.94 108 HIS A O 1
ATOM 913 N N . ILE A 1 109 ? -9.752 1.311 16.628 1.00 85.94 109 ILE A N 1
ATOM 914 C CA . ILE A 1 109 ? -9.023 1.791 15.459 1.00 85.94 109 ILE A CA 1
ATOM 915 C C . ILE A 1 109 ? -7.545 1.559 15.724 1.00 85.94 109 ILE A C 1
ATOM 917 O O . ILE A 1 109 ? -6.978 2.123 16.661 1.00 85.94 109 ILE A O 1
ATOM 921 N N . HIS A 1 110 ? -6.936 0.734 14.889 1.00 84.81 110 HIS A N 1
ATOM 922 C CA . HIS A 1 110 ? -5.501 0.524 14.868 1.00 84.81 110 HIS A CA 1
ATOM 923 C C . HIS A 1 110 ? -4.860 1.441 13.835 1.00 84.81 110 HIS A C 1
ATOM 925 O O . HIS A 1 110 ? -5.477 1.789 12.827 1.00 84.81 110 HIS A O 1
ATOM 931 N N . GLN A 1 111 ? -3.620 1.834 14.110 1.00 85.38 111 GLN A N 1
ATOM 932 C CA . GLN A 1 111 ? -2.808 2.668 13.238 1.00 85.38 111 GLN A CA 1
ATOM 933 C C . GLN A 1 111 ? -1.471 1.975 12.987 1.00 85.38 111 GLN A C 1
ATOM 935 O O . GLN A 1 111 ? -0.713 1.705 13.920 1.00 85.38 111 GLN A O 1
ATOM 940 N N . GLU A 1 112 ? -1.163 1.777 11.714 1.00 85.50 112 GLU A N 1
ATOM 941 C CA . GLU A 1 112 ? 0.135 1.341 11.216 1.00 85.50 112 GLU A CA 1
ATOM 942 C C . GLU A 1 112 ? 0.757 2.435 10.354 1.00 85.50 112 GLU A C 1
ATOM 944 O O . GLU A 1 112 ? 0.077 3.322 9.834 1.00 85.50 112 GLU A O 1
ATOM 949 N N . GLN A 1 113 ? 2.074 2.389 10.209 1.00 85.19 113 GLN A N 1
ATOM 950 C CA . GLN A 1 113 ? 2.783 3.217 9.246 1.00 85.19 113 GLN A CA 1
ATOM 951 C C . GLN A 1 113 ? 3.002 2.437 7.953 1.00 85.19 113 GLN A C 1
ATOM 953 O O . GLN A 1 113 ? 3.393 1.267 7.987 1.00 85.19 113 GLN A O 1
ATOM 958 N N . ILE A 1 114 ? 2.781 3.107 6.824 1.00 88.12 114 ILE A N 1
ATOM 959 C CA . ILE A 1 114 ? 3.189 2.611 5.517 1.00 88.12 114 ILE A CA 1
ATOM 960 C C . ILE A 1 114 ? 3.964 3.689 4.773 1.00 88.12 114 ILE A C 1
ATOM 962 O O . ILE A 1 114 ? 3.533 4.839 4.710 1.00 88.12 114 ILE A O 1
ATOM 966 N N . SER A 1 115 ? 5.112 3.327 4.217 1.00 87.81 115 SER A N 1
ATOM 967 C CA . SER A 1 115 ? 5.884 4.207 3.354 1.00 87.81 115 SER A CA 1
ATOM 968 C C . SER A 1 115 ? 6.064 3.607 1.969 1.00 87.81 115 SER A C 1
ATOM 970 O O . SER A 1 115 ? 6.009 2.389 1.784 1.00 87.81 115 SER A O 1
ATOM 972 N N . PHE A 1 116 ? 6.246 4.482 0.993 1.00 88.94 116 PHE A N 1
ATOM 973 C CA . PHE A 1 116 ? 6.394 4.160 -0.412 1.00 88.94 116 PHE A CA 1
ATOM 974 C C . PHE A 1 116 ? 7.608 4.895 -0.967 1.00 88.94 116 PHE A C 1
ATOM 976 O O . PHE A 1 116 ? 7.818 6.069 -0.669 1.00 88.94 116 PHE A O 1
ATOM 983 N N . ILE A 1 117 ? 8.375 4.208 -1.803 1.00 85.81 117 ILE A N 1
ATOM 984 C CA . ILE A 1 117 ? 9.485 4.768 -2.568 1.00 85.81 117 ILE A CA 1
ATOM 985 C C . ILE A 1 117 ? 9.241 4.406 -4.028 1.00 85.81 117 ILE A C 1
ATOM 987 O O . ILE A 1 117 ? 9.321 3.231 -4.392 1.00 85.81 117 ILE A O 1
ATOM 991 N N . LEU A 1 118 ? 8.920 5.404 -4.845 1.00 86.06 118 LEU A N 1
ATOM 992 C CA . LEU A 1 118 ? 8.707 5.273 -6.284 1.00 86.06 118 LEU A CA 1
ATOM 993 C C . LEU A 1 118 ? 9.918 5.844 -7.029 1.00 86.06 118 LEU A C 1
ATOM 995 O O . LEU A 1 118 ? 10.268 7.002 -6.815 1.00 86.06 118 LEU A O 1
ATOM 999 N N . LYS A 1 119 ? 10.525 5.053 -7.918 1.00 81.31 119 LYS A N 1
ATOM 1000 C CA . LYS A 1 119 ? 11.675 5.454 -8.749 1.00 81.31 119 LYS A CA 1
ATOM 1001 C C . LYS A 1 119 ? 11.327 5.454 -10.242 1.00 81.31 119 LYS A C 1
ATOM 1003 O O . LYS A 1 119 ? 10.454 4.700 -10.672 1.00 81.31 119 LYS A O 1
ATOM 1008 N N . GLU A 1 120 ? 12.065 6.236 -11.033 1.00 72.12 120 GLU A N 1
ATOM 1009 C CA . GLU A 1 120 ? 11.897 6.357 -12.496 1.00 72.12 120 GLU A CA 1
ATOM 1010 C C . GLU A 1 120 ? 11.965 5.016 -13.263 1.00 72.12 120 GLU A C 1
ATOM 1012 O O . GLU A 1 120 ? 11.246 4.837 -14.246 1.00 72.12 120 GLU A O 1
ATOM 1017 N N . ASN A 1 121 ? 12.727 4.028 -12.781 1.00 68.94 121 ASN A N 1
ATOM 1018 C CA . ASN A 1 121 ? 12.928 2.732 -13.454 1.00 68.94 121 ASN A CA 1
ATOM 1019 C C . ASN A 1 121 ? 11.814 1.699 -13.177 1.00 68.94 121 ASN A C 1
ATOM 1021 O O . ASN A 1 121 ? 12.080 0.511 -13.048 1.00 68.94 121 ASN A O 1
ATOM 1025 N N . ASN A 1 122 ? 10.560 2.127 -13.033 1.00 72.94 122 ASN A N 1
ATOM 1026 C CA . ASN A 1 122 ? 9.413 1.254 -12.738 1.00 72.94 122 ASN A CA 1
ATOM 1027 C C . ASN A 1 122 ? 9.512 0.432 -11.436 1.00 72.94 122 ASN A C 1
ATOM 1029 O O . ASN A 1 122 ? 8.910 -0.643 -11.316 1.00 72.94 122 ASN A O 1
ATOM 1033 N N . PHE A 1 123 ? 10.223 0.957 -10.439 1.00 76.25 123 PHE A N 1
ATOM 1034 C CA . PHE A 1 123 ? 10.325 0.337 -9.122 1.00 76.25 123 PHE A CA 1
ATOM 1035 C C . PHE A 1 123 ? 9.456 1.057 -8.106 1.00 76.25 123 PHE A C 1
ATOM 1037 O O . PHE A 1 123 ? 9.522 2.277 -7.956 1.00 76.25 123 PHE A O 1
ATOM 1044 N N . LEU A 1 124 ? 8.694 0.264 -7.360 1.00 82.50 124 LEU A N 1
ATOM 1045 C CA . LEU A 1 124 ? 7.972 0.711 -6.184 1.00 82.50 124 LEU A CA 1
ATOM 1046 C C . LEU A 1 124 ? 8.339 -0.181 -5.002 1.00 82.50 124 LEU A C 1
ATOM 1048 O O . LEU A 1 124 ? 8.132 -1.394 -5.029 1.00 82.50 124 LEU A O 1
ATOM 1052 N N . ILE A 1 125 ? 8.859 0.432 -3.949 1.00 82.00 125 ILE A N 1
ATOM 1053 C CA . ILE A 1 125 ? 9.165 -0.233 -2.686 1.00 82.00 125 ILE A CA 1
ATOM 1054 C C . ILE A 1 125 ? 8.153 0.253 -1.662 1.00 82.00 125 ILE A C 1
ATOM 1056 O O . ILE A 1 125 ? 7.904 1.450 -1.556 1.00 82.00 125 ILE A O 1
ATOM 1060 N N . THR A 1 126 ? 7.568 -0.669 -0.910 1.00 82.12 126 THR A N 1
ATOM 1061 C CA . THR A 1 126 ? 6.652 -0.354 0.182 1.00 82.12 126 THR A CA 1
ATOM 1062 C C . THR A 1 126 ? 7.170 -0.930 1.483 1.00 82.12 126 THR A C 1
ATOM 1064 O O . THR A 1 126 ? 7.670 -2.055 1.523 1.00 82.12 126 THR A O 1
ATOM 1067 N N . PHE A 1 127 ? 7.035 -0.156 2.549 1.00 81.25 127 PHE A N 1
ATOM 1068 C CA . PHE A 1 127 ? 7.410 -0.545 3.895 1.00 81.25 127 PHE A CA 1
ATOM 1069 C C . PHE A 1 127 ? 6.188 -0.424 4.777 1.00 81.25 127 PHE A C 1
ATOM 1071 O O . PHE A 1 127 ? 5.694 0.672 4.999 1.00 81.25 127 PHE A O 1
ATOM 1078 N N . GLN A 1 128 ? 5.703 -1.544 5.281 1.00 80.44 128 GLN A N 1
ATOM 1079 C CA . GLN A 1 128 ? 4.586 -1.599 6.201 1.00 80.44 128 GLN A CA 1
ATOM 1080 C C . GLN A 1 128 ? 5.092 -2.040 7.574 1.00 80.44 128 GLN A C 1
ATOM 1082 O O . GLN A 1 128 ? 5.847 -3.012 7.712 1.00 80.44 128 GLN A O 1
ATOM 1087 N N . GLU A 1 129 ? 4.678 -1.326 8.611 1.00 75.44 129 GLU A N 1
ATOM 1088 C CA . GLU A 1 129 ? 4.925 -1.747 9.981 1.00 75.44 129 GLU A CA 1
ATOM 1089 C C . GLU A 1 129 ? 4.217 -3.089 10.236 1.00 75.44 129 GLU A C 1
ATOM 1091 O O . GLU A 1 129 ? 3.031 -3.226 9.975 1.00 75.44 129 GLU A O 1
ATOM 1096 N N . ALA A 1 130 ? 4.941 -4.105 10.719 1.00 64.00 130 ALA A N 1
ATOM 1097 C CA . ALA A 1 130 ? 4.324 -5.383 11.082 1.00 64.00 130 ALA A CA 1
ATOM 1098 C C . ALA A 1 130 ? 4.081 -5.370 12.589 1.00 64.00 130 ALA A C 1
ATOM 1100 O O . ALA A 1 130 ? 4.963 -5.761 13.357 1.00 64.00 130 ALA A O 1
ATOM 1101 N N . LYS A 1 131 ? 2.931 -4.837 12.999 1.00 54.19 131 LYS A N 1
ATOM 1102 C CA . LYS A 1 131 ? 2.435 -4.967 14.368 1.00 54.19 131 LYS A CA 1
ATOM 1103 C C . LYS A 1 131 ? 1.456 -6.137 14.383 1.00 54.19 131 LYS A C 1
ATOM 1105 O O . LYS A 1 131 ? 0.303 -5.989 14.017 1.00 54.19 131 LYS A O 1
ATOM 1110 N N . ASP A 1 132 ? 1.987 -7.292 14.768 1.00 52.09 132 ASP A N 1
ATOM 1111 C CA . ASP A 1 132 ? 1.283 -8.535 15.091 1.00 52.09 132 ASP A CA 1
ATOM 1112 C C . ASP A 1 132 ? 0.496 -9.213 13.945 1.00 52.09 132 ASP A C 1
ATOM 1114 O O . ASP A 1 132 ? -0.515 -8.733 13.432 1.00 52.09 132 ASP A O 1
ATOM 1118 N N . GLU A 1 133 ? 0.938 -10.424 13.586 1.00 48.59 133 GLU A N 1
ATOM 1119 C CA . GLU A 1 133 ? 0.363 -11.287 12.536 1.00 48.59 133 GLU A CA 1
ATOM 1120 C C . GLU A 1 133 ? -1.116 -11.649 12.762 1.00 48.59 133 GLU A C 1
ATOM 1122 O O . GLU A 1 133 ? -1.792 -12.089 11.835 1.00 48.59 133 GLU A O 1
ATOM 1127 N N . LEU A 1 134 ? -1.637 -11.446 13.975 1.00 42.44 134 LEU A N 1
ATOM 1128 C CA . LEU A 1 134 ? -2.997 -11.830 14.346 1.00 42.44 134 LEU A CA 1
ATOM 1129 C C . LEU A 1 134 ? -4.058 -10.773 13.985 1.00 42.44 134 LEU A C 1
ATOM 1131 O O . LEU A 1 134 ? -5.233 -11.117 13.920 1.00 42.44 134 LEU A O 1
ATOM 1135 N N . ASN A 1 135 ? -3.666 -9.517 13.717 1.00 48.28 135 ASN A N 1
ATOM 1136 C CA . ASN A 1 135 ? -4.612 -8.395 13.586 1.00 48.28 135 ASN A CA 1
ATOM 1137 C C . ASN A 1 135 ? -4.421 -7.509 12.345 1.00 48.28 135 ASN A C 1
ATOM 1139 O O . ASN A 1 135 ? -5.226 -6.603 12.126 1.00 48.28 135 ASN A O 1
ATOM 1143 N N . SER A 1 136 ? -3.402 -7.750 11.514 1.00 54.62 136 SER A N 1
ATOM 1144 C CA . SER A 1 136 ? -3.174 -6.917 10.327 1.00 54.62 136 SER A CA 1
ATOM 1145 C C . SER A 1 136 ? -4.132 -7.291 9.187 1.00 54.62 136 SER A C 1
ATOM 1147 O O . SER A 1 136 ? -3.969 -8.280 8.471 1.00 54.62 136 SER A O 1
ATOM 1149 N N . ILE A 1 137 ? -5.175 -6.481 9.007 1.00 66.31 137 ILE A N 1
ATOM 1150 C CA . ILE A 1 137 ? -6.037 -6.556 7.825 1.00 66.31 137 ILE A CA 1
ATOM 1151 C C . ILE A 1 137 ? -5.244 -6.014 6.632 1.00 66.31 137 ILE A C 1
ATOM 1153 O O . ILE A 1 137 ? -4.899 -4.834 6.574 1.00 66.31 137 ILE A O 1
ATOM 1157 N N . ASP A 1 138 ? -4.966 -6.873 5.652 1.00 76.62 138 ASP A N 1
ATOM 1158 C CA . ASP A 1 138 ? -4.280 -6.475 4.423 1.00 76.62 138 ASP A CA 1
ATOM 1159 C C . ASP A 1 138 ? -5.259 -5.806 3.447 1.00 76.62 138 ASP A C 1
ATOM 1161 O O . ASP A 1 138 ? -5.821 -6.444 2.552 1.00 76.62 138 ASP A O 1
ATOM 1165 N N . ILE A 1 139 ? -5.454 -4.493 3.606 1.00 82.62 139 ILE A N 1
ATOM 1166 C CA . ILE A 1 139 ? -6.344 -3.684 2.752 1.00 82.62 139 ILE A CA 1
ATOM 1167 C C . ILE A 1 139 ? -5.956 -3.744 1.261 1.00 82.62 139 ILE A C 1
ATOM 1169 O O . ILE A 1 139 ? -6.790 -3.542 0.380 1.00 82.62 139 ILE A O 1
ATOM 1173 N N . PHE A 1 140 ? -4.705 -4.101 0.949 1.00 86.75 140 PHE A N 1
ATOM 1174 C CA . PHE A 1 140 ? -4.193 -4.170 -0.420 1.00 86.75 140 PHE A CA 1
ATOM 1175 C C . PHE A 1 140 ? -4.524 -5.475 -1.150 1.00 86.75 140 PHE A C 1
ATOM 1177 O O . PHE A 1 140 ? -4.181 -5.618 -2.329 1.00 86.75 140 PHE A O 1
ATOM 1184 N N . GLN A 1 141 ? -5.210 -6.426 -0.506 1.00 85.56 141 GLN A N 1
ATOM 1185 C CA . GLN A 1 141 ? -5.609 -7.693 -1.133 1.00 85.56 141 GLN A CA 1
ATOM 1186 C C . GLN A 1 141 ? -6.388 -7.496 -2.436 1.00 85.56 141 GLN A C 1
ATOM 1188 O O . GLN A 1 141 ? -6.223 -8.265 -3.383 1.00 85.56 141 GLN A O 1
ATOM 1193 N N . ILE A 1 142 ? -7.192 -6.436 -2.533 1.00 87.31 142 ILE A N 1
ATOM 1194 C CA . ILE A 1 142 ? -7.945 -6.111 -3.750 1.00 87.31 142 ILE A CA 1
ATOM 1195 C C . ILE A 1 142 ? -6.987 -5.831 -4.917 1.00 87.31 142 ILE A C 1
ATOM 1197 O O . ILE A 1 142 ? -7.133 -6.416 -5.994 1.00 87.31 142 ILE A O 1
ATOM 1201 N N . VAL A 1 143 ? -5.967 -4.995 -4.707 1.00 89.62 143 VAL A N 1
ATOM 1202 C CA . VAL A 1 143 ? -4.947 -4.690 -5.724 1.00 89.62 143 VAL A CA 1
ATOM 1203 C C . VAL A 1 143 ? -4.089 -5.913 -6.037 1.00 89.62 143 VAL A C 1
ATOM 1205 O O . VAL A 1 143 ? -3.875 -6.206 -7.214 1.00 89.62 143 VAL A O 1
ATOM 1208 N N . LYS A 1 144 ? -3.678 -6.692 -5.028 1.00 86.38 144 LYS A N 1
ATOM 1209 C CA . LYS A 1 144 ? -2.931 -7.945 -5.242 1.00 86.38 144 LYS A CA 1
ATOM 1210 C C . LYS A 1 144 ? -3.717 -8.937 -6.094 1.00 86.38 144 LYS A C 1
ATOM 1212 O O . LYS A 1 144 ? -3.179 -9.493 -7.046 1.00 86.38 144 LYS A O 1
ATOM 1217 N N . ASN A 1 145 ? -5.010 -9.106 -5.826 1.00 88.31 145 ASN A N 1
ATOM 1218 C CA . ASN A 1 145 ? -5.878 -9.980 -6.612 1.00 88.31 145 ASN A CA 1
ATOM 1219 C C . ASN A 1 145 ? -6.092 -9.466 -8.038 1.00 88.31 145 ASN A C 1
ATOM 1221 O O . ASN A 1 145 ? -6.165 -10.271 -8.970 1.00 88.31 145 ASN A O 1
ATOM 1225 N N . ARG A 1 146 ? -6.177 -8.144 -8.235 1.00 90.56 146 ARG A N 1
ATOM 1226 C CA . ARG A 1 146 ? -6.249 -7.543 -9.575 1.00 90.56 146 ARG A CA 1
ATOM 1227 C C . ARG A 1 146 ? -4.960 -7.772 -10.357 1.00 90.56 146 ARG A C 1
ATOM 1229 O O . ARG A 1 146 ? -5.042 -8.179 -11.515 1.00 90.56 146 ARG A O 1
ATOM 1236 N N . LEU A 1 147 ? -3.805 -7.589 -9.714 1.00 88.44 147 LEU A N 1
ATOM 1237 C CA . LEU A 1 147 ? -2.502 -7.925 -10.281 1.00 88.44 147 LEU A CA 1
ATOM 1238 C C . LEU A 1 147 ? -2.437 -9.413 -10.616 1.00 88.44 147 LEU A C 1
ATOM 1240 O O . LEU A 1 147 ? -2.232 -9.749 -11.769 1.00 88.44 147 LEU A O 1
ATOM 1244 N N . LYS A 1 148 ? -2.692 -10.325 -9.679 1.00 88.69 148 LYS A N 1
ATOM 1245 C CA . LYS A 1 148 ? -2.571 -11.778 -9.891 1.00 88.69 148 LYS A CA 1
ATOM 1246 C C . LYS A 1 148 ? -3.496 -12.334 -10.977 1.00 88.69 148 LYS A C 1
ATOM 1248 O O . LYS A 1 148 ? -3.085 -13.214 -11.725 1.00 88.69 148 LYS A O 1
ATOM 1253 N N . ASN A 1 149 ? -4.707 -11.798 -11.110 1.00 90.44 149 ASN A N 1
ATOM 1254 C CA . ASN A 1 149 ? -5.703 -12.287 -12.071 1.00 90.44 149 ASN A CA 1
ATOM 1255 C C . ASN A 1 149 ? -5.782 -11.462 -13.367 1.00 90.44 149 ASN A C 1
ATOM 1257 O O . ASN A 1 149 ? -6.724 -11.645 -14.132 1.00 90.44 149 ASN A O 1
ATOM 1261 N N . ASN A 1 150 ? -4.846 -10.533 -13.590 1.00 87.81 150 ASN A N 1
ATOM 1262 C CA . ASN A 1 150 ? -4.838 -9.622 -14.739 1.00 87.81 150 ASN A CA 1
ATOM 1263 C C . ASN A 1 150 ? -6.189 -8.908 -14.968 1.00 87.81 150 ASN A C 1
ATOM 1265 O O . ASN A 1 150 ? -6.724 -8.873 -16.075 1.00 87.81 150 ASN A O 1
ATOM 1269 N N . ARG A 1 151 ? -6.798 -8.383 -13.896 1.00 86.88 151 ARG A N 1
ATOM 1270 C CA . ARG A 1 151 ? -8.107 -7.715 -13.982 1.00 86.88 151 ARG A CA 1
ATOM 1271 C C . ARG A 1 151 ? -7.948 -6.218 -14.246 1.00 86.88 151 ARG A C 1
ATOM 1273 O O . ARG A 1 151 ? -7.344 -5.494 -13.450 1.00 86.88 151 ARG A O 1
ATOM 1280 N N . GLY A 1 152 ? -8.589 -5.735 -15.308 1.00 86.44 152 GLY A N 1
ATOM 1281 C CA . GLY A 1 152 ? -8.536 -4.330 -15.718 1.00 86.44 152 GLY A CA 1
ATOM 1282 C C . GLY A 1 152 ? -7.235 -4.002 -16.451 1.00 86.44 152 GLY A C 1
ATOM 1283 O O . GLY A 1 152 ? -6.749 -4.811 -17.227 1.00 86.44 152 GLY A O 1
ATOM 1284 N N . ARG A 1 153 ? -6.680 -2.807 -16.214 1.00 85.69 153 ARG A N 1
ATOM 1285 C CA . ARG A 1 153 ? -5.467 -2.300 -16.892 1.00 85.69 153 ARG A CA 1
ATOM 1286 C C . ARG A 1 153 ? -4.223 -2.257 -15.998 1.00 85.69 153 ARG A C 1
ATOM 1288 O O . ARG A 1 153 ? -3.233 -1.628 -16.344 1.00 85.69 153 ARG A O 1
ATOM 1295 N N . ILE A 1 154 ? -4.270 -2.901 -14.830 1.00 87.75 154 ILE A N 1
ATOM 1296 C CA . ILE A 1 154 ? -3.224 -2.754 -13.806 1.00 87.75 154 ILE A CA 1
ATOM 1297 C C . ILE A 1 154 ? -1.864 -3.327 -14.232 1.00 87.75 154 ILE A C 1
ATOM 1299 O O . ILE A 1 154 ? -0.842 -2.835 -13.774 1.00 87.75 154 ILE A O 1
ATOM 1303 N N . ARG A 1 155 ? -1.842 -4.332 -15.123 1.00 87.88 155 ARG A N 1
ATOM 1304 C CA . ARG A 1 155 ? -0.601 -4.895 -15.681 1.00 87.88 155 ARG A CA 1
ATOM 1305 C C . ARG A 1 155 ? -0.116 -4.210 -16.958 1.00 87.88 155 ARG A C 1
ATOM 1307 O O . ARG A 1 155 ? 1.074 -4.239 -17.237 1.00 87.88 155 ARG A O 1
ATOM 1314 N N . SER A 1 156 ? -1.023 -3.613 -17.730 1.00 85.06 156 SER A N 1
ATOM 1315 C CA . SER A 1 156 ? -0.686 -2.886 -18.965 1.00 85.06 156 SER A CA 1
ATOM 1316 C C . SER A 1 156 ? -0.166 -1.474 -18.704 1.00 85.06 156 SER A C 1
ATOM 1318 O O . SER A 1 156 ? 0.426 -0.852 -19.577 1.00 85.06 156 SER A O 1
ATOM 1320 N N . LEU A 1 157 ? -0.429 -0.935 -17.513 1.00 86.88 157 LEU A N 1
ATOM 1321 C CA . LEU A 1 157 ? 0.061 0.370 -17.088 1.00 86.88 157 LEU A CA 1
ATOM 1322 C C . LEU A 1 157 ? 1.344 0.221 -16.266 1.00 86.88 157 LEU A C 1
ATOM 1324 O O . LEU A 1 157 ? 1.594 -0.831 -15.676 1.00 86.88 157 LEU A O 1
ATOM 1328 N N . LYS A 1 158 ? 2.140 1.291 -16.242 1.00 85.44 158 LYS A N 1
ATOM 1329 C CA . LYS A 1 158 ? 3.415 1.358 -15.525 1.00 85.44 158 LYS A CA 1
ATOM 1330 C C . LYS A 1 158 ? 3.215 1.319 -14.002 1.00 85.44 158 LYS A C 1
ATOM 1332 O O . LYS A 1 158 ? 2.094 1.320 -13.485 1.00 85.44 158 LYS A O 1
ATOM 1337 N N . ILE A 1 159 ? 4.326 1.249 -13.267 1.00 87.56 159 ILE A N 1
ATOM 1338 C CA . ILE A 1 159 ? 4.325 1.111 -11.803 1.00 87.56 159 ILE A CA 1
ATOM 1339 C C . ILE A 1 159 ? 3.670 2.306 -11.082 1.00 87.56 159 ILE A C 1
ATOM 1341 O O . ILE A 1 159 ? 3.155 2.160 -9.976 1.00 87.56 159 ILE A O 1
ATOM 1345 N N . ASP A 1 160 ? 3.671 3.485 -11.704 1.00 89.06 160 ASP A N 1
ATOM 1346 C CA . ASP A 1 160 ? 3.029 4.705 -11.210 1.00 89.06 160 ASP A CA 1
ATOM 1347 C C . ASP A 1 160 ? 1.515 4.520 -11.035 1.00 89.06 160 ASP A C 1
ATOM 1349 O O . ASP A 1 160 ? 0.933 4.977 -10.052 1.00 89.06 160 ASP A O 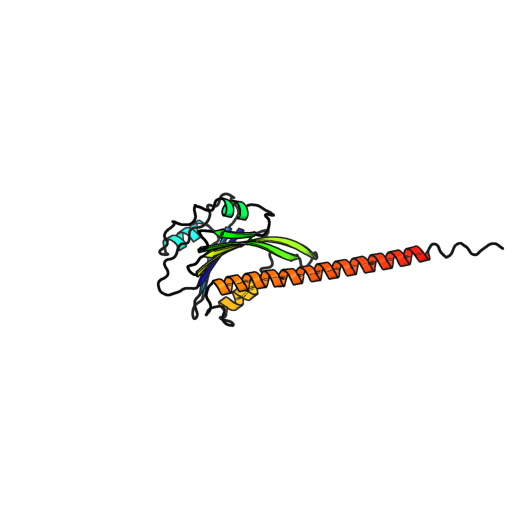1
ATOM 1353 N N . TYR A 1 161 ? 0.880 3.761 -11.928 1.00 91.50 161 TYR A N 1
ATOM 1354 C CA . TYR A 1 161 ? -0.520 3.388 -11.800 1.00 91.50 161 TYR A CA 1
ATOM 1355 C C . TYR A 1 161 ? -0.753 2.440 -10.622 1.00 91.50 161 TYR A C 1
ATOM 1357 O O . TYR A 1 161 ? -1.769 2.559 -9.935 1.00 91.50 161 TYR A O 1
ATOM 1365 N N . LEU A 1 162 ? 0.179 1.518 -10.349 1.00 91.00 162 LEU A N 1
ATOM 1366 C CA . LEU A 1 162 ? 0.106 0.686 -9.147 1.00 91.00 162 LEU A CA 1
ATOM 1367 C C . LEU A 1 162 ? 0.241 1.546 -7.887 1.00 91.00 162 LEU A C 1
ATOM 1369 O O . LEU A 1 162 ? -0.553 1.383 -6.966 1.00 91.00 162 LEU A O 1
ATOM 1373 N N . PHE A 1 163 ? 1.194 2.477 -7.865 1.00 91.88 163 PHE A N 1
ATOM 1374 C CA . PHE A 1 163 ? 1.362 3.427 -6.768 1.00 91.88 163 PHE A CA 1
ATOM 1375 C C . PHE A 1 163 ? 0.080 4.233 -6.517 1.00 91.88 163 PHE A C 1
ATOM 1377 O O . PHE A 1 163 ? -0.412 4.260 -5.390 1.00 91.88 163 PHE A O 1
ATOM 1384 N N . TYR A 1 164 ? -0.527 4.776 -7.576 1.00 93.06 164 TYR A N 1
ATOM 1385 C CA . TYR A 1 164 ? -1.832 5.437 -7.513 1.00 93.06 164 TYR A CA 1
ATOM 1386 C C . TYR A 1 164 ? -2.921 4.521 -6.931 1.00 93.06 164 TYR A C 1
ATOM 1388 O O . TYR A 1 164 ? -3.617 4.919 -6.003 1.00 93.06 164 TYR A O 1
ATOM 1396 N N . CYS A 1 165 ? -3.034 3.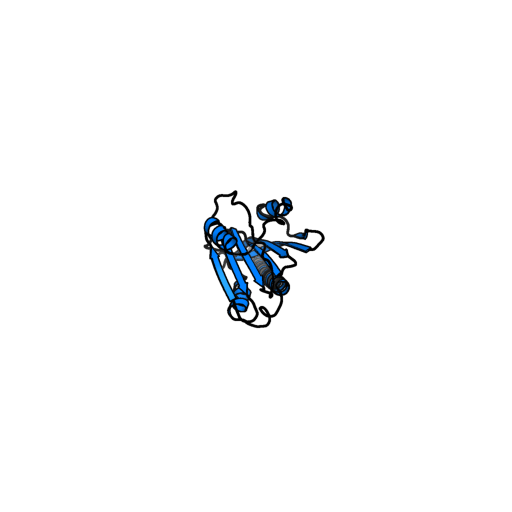278 -7.412 1.00 93.00 165 CYS A N 1
ATOM 1397 C CA . CYS A 1 165 ? -4.030 2.320 -6.921 1.00 93.00 165 CYS A CA 1
ATOM 1398 C C . CYS A 1 165 ? -3.851 1.972 -5.432 1.00 93.00 165 CYS A C 1
ATOM 1400 O O . CYS A 1 165 ? -4.832 1.712 -4.741 1.00 93.00 165 CYS A O 1
ATOM 1402 N N . LEU A 1 166 ? -2.612 1.918 -4.932 1.00 92.75 166 LEU A N 1
ATOM 1403 C CA . LEU A 1 166 ? -2.348 1.666 -3.512 1.00 92.75 166 LEU A CA 1
ATOM 1404 C C . LEU A 1 166 ? -2.751 2.871 -2.652 1.00 92.75 166 LEU A C 1
ATOM 1406 O O . LEU A 1 166 ? -3.347 2.689 -1.593 1.00 92.75 166 LEU A O 1
ATOM 1410 N N . ILE A 1 167 ? -2.480 4.093 -3.116 1.00 94.19 167 ILE A N 1
ATOM 1411 C CA . ILE A 1 167 ? -2.930 5.315 -2.434 1.00 94.19 167 ILE A CA 1
ATOM 1412 C C . ILE A 1 167 ? -4.460 5.400 -2.424 1.00 94.19 167 ILE A C 1
ATOM 1414 O O . ILE A 1 167 ? -5.039 5.736 -1.395 1.00 94.19 167 ILE A O 1
ATOM 1418 N N . ASP A 1 168 ? -5.114 5.064 -3.535 1.00 94.06 168 ASP A N 1
ATOM 1419 C CA . ASP A 1 168 ? -6.575 5.068 -3.660 1.00 94.06 168 ASP A CA 1
ATOM 1420 C C . ASP A 1 168 ? -7.227 4.166 -2.601 1.00 94.06 168 ASP A C 1
ATOM 1422 O O . ASP A 1 168 ? -8.064 4.624 -1.828 1.00 94.06 168 ASP A O 1
ATOM 1426 N N . ILE A 1 169 ? -6.722 2.936 -2.440 1.00 92.44 169 ILE A N 1
ATOM 1427 C CA . ILE A 1 169 ? -7.161 2.018 -1.375 1.00 92.44 169 ILE A CA 1
ATOM 1428 C C . ILE A 1 169 ? -6.971 2.620 0.025 1.00 92.44 169 ILE A C 1
ATOM 1430 O O . ILE A 1 169 ? -7.834 2.457 0.889 1.00 92.44 169 ILE A O 1
ATOM 1434 N N . LEU A 1 170 ? -5.848 3.299 0.284 1.00 92.38 170 LEU A N 1
ATOM 1435 C CA . LEU A 1 170 ? -5.617 3.943 1.582 1.00 92.38 170 LEU A CA 1
ATOM 1436 C C . LEU A 1 170 ? -6.652 5.040 1.854 1.00 92.38 170 LEU A C 1
ATOM 1438 O O . LEU A 1 170 ? -7.187 5.113 2.961 1.00 92.38 170 LEU A O 1
ATOM 1442 N N . ILE A 1 171 ? -6.954 5.863 0.848 1.00 93.31 171 ILE A N 1
ATOM 1443 C CA . ILE A 1 171 ? -7.936 6.948 0.945 1.00 93.31 171 ILE A CA 1
ATOM 1444 C C . ILE A 1 171 ? -9.353 6.391 1.128 1.00 93.31 171 ILE A C 1
ATOM 1446 O O . ILE A 1 171 ? -10.076 6.861 2.008 1.00 93.31 171 ILE A O 1
ATOM 1450 N N . GLU A 1 172 ? -9.749 5.375 0.356 1.00 92.19 172 GLU A N 1
ATOM 1451 C CA . GLU A 1 172 ? -11.041 4.690 0.512 1.00 92.19 172 GLU A CA 1
ATOM 1452 C C . GLU A 1 172 ? -11.214 4.166 1.941 1.00 92.19 172 GLU A C 1
ATOM 1454 O O . GLU A 1 172 ? -12.248 4.357 2.586 1.00 92.19 172 GLU A O 1
ATOM 1459 N N . ASN A 1 173 ? -10.161 3.559 2.476 1.00 90.56 173 ASN A N 1
ATOM 1460 C CA . ASN A 1 173 ? -10.170 3.025 3.822 1.00 90.56 173 ASN A CA 1
ATOM 1461 C C . ASN A 1 173 ? -10.222 4.124 4.905 1.00 90.56 173 ASN A C 1
ATOM 1463 O O . ASN A 1 173 ? -10.837 3.921 5.953 1.00 90.56 173 ASN A O 1
ATOM 1467 N N . TYR A 1 174 ? -9.672 5.319 4.664 1.00 93.06 174 TYR A N 1
ATOM 1468 C CA . TYR A 1 174 ? -9.888 6.458 5.564 1.00 93.06 174 TYR A CA 1
ATOM 1469 C C . TYR A 1 174 ? -11.356 6.871 5.630 1.00 93.06 174 TYR A C 1
ATOM 1471 O O . TYR A 1 174 ? -11.863 7.113 6.725 1.00 93.06 174 TYR A O 1
ATOM 1479 N N . MET A 1 175 ? -12.048 6.913 4.489 1.00 93.31 175 MET A N 1
ATOM 1480 C CA . MET A 1 175 ? -13.479 7.231 4.460 1.00 93.31 175 MET A CA 1
ATOM 1481 C C . MET A 1 175 ? -14.285 6.193 5.243 1.00 93.31 175 MET A C 1
ATOM 1483 O O . MET A 1 175 ? -15.115 6.556 6.073 1.00 93.31 175 MET A O 1
ATOM 1487 N N . PHE A 1 176 ? -13.960 4.907 5.076 1.00 91.25 176 PHE A N 1
ATOM 1488 C CA . PHE A 1 176 ? -14.571 3.834 5.860 1.00 91.25 176 PHE A CA 1
ATOM 1489 C C . PHE A 1 176 ? -14.379 4.022 7.375 1.00 91.25 176 PHE A C 1
ATOM 1491 O O . PHE A 1 176 ? -15.328 3.899 8.151 1.00 91.25 176 PHE A O 1
ATOM 1498 N N . VAL A 1 177 ? -13.161 4.341 7.822 1.00 91.56 177 VAL A N 1
ATOM 1499 C CA . VAL A 1 177 ? -12.872 4.569 9.248 1.00 91.56 177 VAL A CA 1
ATOM 1500 C C . VAL A 1 177 ? -13.616 5.800 9.779 1.00 91.56 177 VAL A C 1
ATOM 1502 O O . VAL A 1 177 ? -14.158 5.749 10.885 1.00 91.56 177 VAL A O 1
ATOM 1505 N N . LEU A 1 178 ? -13.692 6.884 9.003 1.00 94.12 178 LEU A N 1
ATOM 1506 C CA . LEU A 1 178 ? -14.429 8.095 9.377 1.00 94.12 178 LEU A CA 1
ATOM 1507 C C . LEU A 1 178 ? -15.927 7.827 9.567 1.00 94.12 178 LEU A C 1
ATOM 1509 O O . LEU A 1 178 ? -16.491 8.256 10.574 1.00 94.12 178 LEU A O 1
ATOM 1513 N N . ASP A 1 179 ? -16.550 7.052 8.680 1.00 93.75 179 ASP A N 1
ATOM 1514 C CA . ASP A 1 179 ? -17.959 6.656 8.812 1.00 93.75 179 ASP A CA 1
ATOM 1515 C C . ASP A 1 179 ? -18.216 5.861 10.102 1.00 93.75 179 ASP A C 1
ATOM 1517 O O . ASP A 1 179 ? -19.216 6.071 10.801 1.00 93.75 179 ASP A O 1
ATOM 1521 N N . ARG A 1 180 ? -17.287 4.969 10.472 1.00 91.56 180 ARG A N 1
ATOM 1522 C CA . ARG A 1 180 ? -17.363 4.202 11.728 1.00 91.56 180 ARG A CA 1
ATOM 1523 C C . ARG A 1 180 ? -17.257 5.112 12.951 1.00 91.56 180 ARG A C 1
ATOM 1525 O O . ARG A 1 180 ? -18.012 4.926 13.907 1.00 91.56 180 ARG A O 1
ATOM 1532 N N . ILE A 1 181 ? -16.373 6.111 12.916 1.00 92.12 181 ILE A N 1
ATOM 1533 C CA . ILE A 1 181 ? -16.270 7.125 13.976 1.00 92.12 181 ILE A CA 1
ATOM 1534 C C . ILE A 1 181 ? -17.574 7.923 14.073 1.00 92.12 181 ILE A C 1
ATOM 1536 O O . ILE A 1 181 ? -18.114 8.052 15.171 1.00 92.12 181 ILE A O 1
ATOM 1540 N N . SER A 1 182 ? -18.112 8.399 12.947 1.00 95.00 182 SER A N 1
ATOM 1541 C CA . SER A 1 182 ? -19.364 9.168 12.911 1.00 95.00 182 SER A CA 1
ATOM 1542 C C . SER A 1 182 ? -20.525 8.379 13.515 1.00 95.00 182 SER A C 1
ATOM 1544 O O . SER A 1 182 ? -21.224 8.865 14.400 1.00 95.00 182 SER A O 1
ATOM 1546 N N . THR A 1 183 ? -20.669 7.111 13.124 1.00 93.19 183 THR A N 1
ATOM 1547 C CA . THR A 1 183 ? -21.708 6.216 13.657 1.00 93.19 183 THR A CA 1
ATOM 1548 C C . THR A 1 183 ? -21.581 6.026 15.175 1.00 93.19 183 THR A C 1
ATOM 1550 O O . THR A 1 183 ? -22.581 5.945 15.898 1.00 93.19 183 THR A O 1
ATOM 1553 N N . LYS A 1 184 ? -20.346 5.963 15.690 1.00 90.94 184 LYS A N 1
ATOM 1554 C CA . LYS A 1 184 ? -20.078 5.827 17.126 1.00 90.94 184 LYS A CA 1
ATOM 1555 C C . LYS A 1 184 ? -20.432 7.101 17.893 1.00 90.94 184 LYS A C 1
ATOM 1557 O O . LYS A 1 184 ? -21.024 6.997 18.966 1.00 90.94 184 LYS A O 1
ATOM 1562 N N . ILE A 1 185 ? -20.132 8.273 17.330 1.00 93.69 185 ILE A N 1
ATOM 1563 C CA . ILE A 1 185 ? -20.539 9.573 17.883 1.00 93.69 185 ILE A CA 1
ATOM 1564 C C . ILE A 1 185 ? -22.069 9.643 17.975 1.00 93.69 185 ILE A C 1
ATOM 1566 O O . ILE A 1 185 ? -22.595 9.839 19.069 1.00 93.69 185 ILE A O 1
ATOM 1570 N N . ASP A 1 186 ? -22.783 9.338 16.888 1.00 95.00 186 ASP A N 1
ATOM 1571 C CA . ASP A 1 186 ? -24.254 9.345 16.864 1.00 95.00 186 ASP A CA 1
ATOM 1572 C C . ASP A 1 186 ? -24.869 8.407 17.914 1.00 95.00 186 ASP A C 1
ATOM 1574 O O . ASP A 1 186 ? -25.917 8.684 18.506 1.00 95.00 186 ASP A O 1
ATOM 1578 N N . THR A 1 187 ? -24.232 7.257 18.137 1.00 93.38 187 THR A N 1
ATOM 1579 C CA . THR A 1 187 ? -24.671 6.279 19.138 1.00 93.38 187 THR A CA 1
ATOM 1580 C C . THR A 1 187 ? -24.494 6.825 20.553 1.00 93.38 187 THR A C 1
ATOM 1582 O O . THR A 1 187 ? -25.412 6.721 21.370 1.00 93.38 187 THR A O 1
ATOM 1585 N N . ILE A 1 188 ? -23.344 7.440 20.843 1.00 92.31 188 ILE A N 1
ATOM 1586 C CA . ILE A 1 188 ? -23.064 8.072 22.137 1.00 92.31 188 ILE A CA 1
ATOM 1587 C C . ILE A 1 188 ? -24.047 9.219 22.393 1.00 92.31 188 ILE A C 1
ATOM 1589 O O . ILE A 1 188 ? -24.635 9.280 23.474 1.00 92.31 188 ILE A O 1
ATOM 1593 N N . ASP A 1 189 ? -24.305 10.065 21.397 1.00 93.12 189 ASP A N 1
ATOM 1594 C CA . ASP A 1 189 ? -25.239 11.186 21.520 1.00 93.12 189 ASP A CA 1
ATOM 1595 C C . ASP A 1 189 ? -26.664 10.713 21.831 1.00 93.12 189 ASP A C 1
ATOM 1597 O O . ASP A 1 189 ? -27.323 11.242 22.731 1.00 93.12 189 ASP A O 1
ATOM 1601 N N . LYS A 1 190 ? -27.137 9.649 21.169 1.00 93.25 190 LYS A N 1
ATOM 1602 C CA . LYS A 1 190 ? -28.441 9.035 21.478 1.00 93.25 190 LYS A CA 1
ATOM 1603 C C . LYS A 1 190 ? -28.504 8.498 22.909 1.00 93.25 190 LYS A C 1
ATOM 1605 O O . LYS A 1 190 ? -29.517 8.685 23.585 1.00 93.25 190 LYS A O 1
ATOM 1610 N N . LEU A 1 191 ? -27.441 7.848 23.387 1.00 92.81 191 LEU A N 1
ATOM 1611 C CA . LEU A 1 191 ? -27.368 7.339 24.760 1.00 92.81 191 LEU A CA 1
ATOM 1612 C C . LEU A 1 191 ? -27.390 8.477 25.788 1.00 92.81 191 LEU A C 1
ATOM 1614 O O . LEU A 1 191 ? -28.127 8.392 26.774 1.00 92.81 191 LEU A O 1
ATOM 1618 N N . LEU A 1 192 ? -26.644 9.556 25.540 1.00 91.88 192 LEU A N 1
ATOM 1619 C CA . LEU A 1 192 ? -26.642 10.751 26.386 1.00 91.88 192 LEU A CA 1
ATOM 1620 C C . LEU A 1 192 ? -28.031 11.396 26.436 1.00 91.88 192 LEU A C 1
ATOM 1622 O O . LEU A 1 192 ? -28.555 11.631 27.524 1.00 91.88 192 LEU A O 1
ATOM 1626 N N . MET A 1 193 ? -28.674 11.597 25.283 1.00 89.69 193 MET A N 1
ATOM 1627 C CA . MET A 1 193 ? -30.026 12.161 25.205 1.00 89.69 193 MET A CA 1
ATOM 1628 C C . MET A 1 193 ? -31.061 11.301 25.942 1.00 89.69 193 MET A C 1
ATOM 1630 O O . MET A 1 193 ? -31.924 11.832 26.644 1.00 89.69 193 MET A O 1
ATOM 1634 N N . ASN A 1 194 ? -30.972 9.974 25.831 1.00 88.81 194 ASN A N 1
ATOM 1635 C CA . ASN A 1 194 ? -31.865 9.062 26.547 1.00 88.81 194 ASN A CA 1
ATOM 1636 C C . ASN A 1 194 ? -31.653 9.116 28.065 1.00 88.81 194 ASN A C 1
ATOM 1638 O O . ASN A 1 194 ? -32.629 9.150 28.817 1.00 88.81 194 ASN A O 1
ATOM 1642 N N . LYS A 1 195 ? -30.399 9.188 28.524 1.00 84.00 195 LYS A N 1
ATOM 1643 C CA . LYS A 1 195 ? -30.075 9.316 29.950 1.00 84.00 195 LYS A CA 1
ATOM 1644 C C . LYS A 1 195 ? -30.571 10.644 30.533 1.00 84.00 195 LYS A C 1
ATOM 1646 O O . LYS A 1 195 ? -31.139 10.658 31.622 1.00 84.00 195 LYS A O 1
ATOM 1651 N N . LEU A 1 196 ? -30.422 11.745 29.794 1.00 79.00 196 LEU A N 1
ATOM 1652 C CA . LEU A 1 196 ? -30.939 13.058 30.197 1.00 79.00 196 LEU A CA 1
ATOM 1653 C C . LEU A 1 196 ? -32.471 13.066 30.305 1.00 79.00 196 LEU A C 1
ATOM 1655 O O . LEU A 1 196 ? -33.015 13.602 31.267 1.00 79.00 196 LEU A O 1
ATOM 1659 N N . LYS A 1 197 ? -33.178 12.414 29.370 1.00 72.38 197 LYS A N 1
ATOM 1660 C CA . LYS A 1 197 ? -34.639 12.255 29.456 1.00 72.38 197 LYS A CA 1
ATOM 1661 C C . LYS A 1 197 ? -35.060 11.472 30.698 1.00 72.38 197 LYS A C 1
ATOM 1663 O O . LYS A 1 197 ? -36.010 11.877 31.351 1.00 72.38 197 LYS A O 1
ATOM 1668 N N . GLN A 1 198 ? -34.365 10.389 31.044 1.00 67.50 198 GLN A N 1
ATOM 1669 C CA . GLN A 1 198 ? -34.698 9.586 32.227 1.00 67.50 198 GLN A CA 1
ATOM 1670 C C . GLN A 1 198 ? -34.466 10.344 33.544 1.00 67.50 198 GLN A C 1
ATOM 1672 O O . GLN A 1 198 ? -35.302 10.252 34.438 1.00 67.50 198 GLN A O 1
ATOM 1677 N N . ASN A 1 199 ? -33.401 11.147 33.648 1.00 59.12 199 ASN A N 1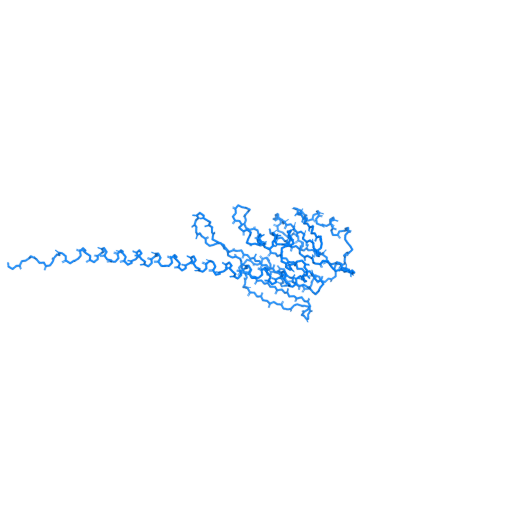
ATOM 1678 C CA . ASN A 1 199 ? -33.152 11.963 34.844 1.00 59.12 199 ASN A CA 1
ATOM 1679 C C . ASN A 1 199 ? -34.198 13.074 35.043 1.00 59.12 199 ASN A C 1
ATOM 1681 O O . ASN A 1 199 ? -34.599 13.333 36.173 1.00 59.12 199 ASN A O 1
ATOM 1685 N N . ASN A 1 200 ? -34.703 13.682 33.966 1.00 54.00 200 ASN A N 1
ATOM 1686 C CA . ASN A 1 200 ? -35.706 14.751 34.066 1.00 54.00 200 ASN A CA 1
ATOM 1687 C C . ASN A 1 200 ? -37.115 14.260 34.461 1.00 54.00 200 ASN A C 1
ATOM 1689 O O . ASN A 1 200 ? -37.957 15.077 34.820 1.00 54.00 200 ASN A O 1
ATOM 1693 N N . TYR A 1 201 ? -37.393 12.951 34.422 1.00 51.09 201 TYR A N 1
ATOM 1694 C CA . TYR A 1 201 ? -38.667 12.396 34.903 1.00 51.09 201 TYR A CA 1
ATOM 1695 C C . TYR A 1 201 ? -38.705 12.179 36.427 1.00 51.09 201 TYR A C 1
ATOM 1697 O O . TYR A 1 201 ? -39.790 12.010 36.982 1.00 51.09 201 TYR A O 1
ATOM 1705 N N . VAL A 1 202 ? -37.559 12.216 37.118 1.00 49.84 202 VAL A N 1
ATOM 1706 C CA . VAL A 1 202 ? -37.501 11.984 38.574 1.00 49.84 202 VAL A CA 1
ATOM 1707 C C . VAL A 1 202 ? -37.781 13.263 39.383 1.00 49.84 202 VAL A C 1
ATOM 1709 O O . VAL A 1 202 ? -38.341 13.165 40.470 1.00 49.84 202 VAL A O 1
ATOM 1712 N N . ASP A 1 203 ? -37.536 14.460 38.836 1.00 45.09 203 ASP A N 1
ATOM 1713 C CA . ASP A 1 203 ? -37.677 15.725 39.589 1.00 45.09 203 ASP A CA 1
ATOM 1714 C C . ASP A 1 203 ? -39.018 16.469 39.417 1.00 45.09 203 ASP A C 1
ATOM 1716 O O . ASP A 1 203 ? -39.322 17.377 40.188 1.00 45.09 203 ASP A O 1
ATOM 1720 N N . VAL A 1 204 ? -39.877 16.090 38.463 1.00 54.31 204 VAL A N 1
ATOM 1721 C CA . VAL A 1 204 ? -41.142 16.824 38.210 1.00 54.31 204 VAL A CA 1
ATOM 1722 C C . VAL A 1 204 ? -42.328 16.290 39.039 1.00 54.31 204 VAL A C 1
ATOM 1724 O O . VAL A 1 204 ? -43.394 16.899 39.078 1.00 54.31 204 VAL A O 1
ATOM 1727 N N . SER A 1 205 ? -42.155 15.189 39.780 1.00 46.03 205 SER A N 1
ATOM 1728 C CA . SER A 1 205 ? -43.255 14.521 40.506 1.00 46.03 205 SER A CA 1
ATOM 1729 C C . SER A 1 205 ? -43.393 14.908 41.991 1.00 46.03 205 SER A C 1
ATOM 1731 O O . SER A 1 205 ? -44.278 14.387 42.664 1.00 46.03 205 SER A O 1
ATOM 1733 N N . LEU A 1 206 ? -42.555 15.806 42.528 1.00 46.16 206 LEU A N 1
ATOM 1734 C CA . LEU A 1 206 ? -42.508 16.117 43.972 1.00 46.16 206 LEU A CA 1
ATOM 1735 C C . LEU A 1 206 ? -43.016 17.517 44.366 1.00 46.16 206 LEU A C 1
ATOM 1737 O O . LEU A 1 206 ? -42.792 17.941 45.496 1.00 46.16 206 LEU A O 1
ATOM 1741 N N . HIS A 1 207 ? -43.709 18.248 43.487 1.00 45.91 207 HIS A N 1
ATOM 1742 C CA . HIS A 1 207 ? -44.168 19.619 43.788 1.00 45.91 207 HIS A CA 1
ATOM 1743 C C . HIS A 1 207 ? -45.675 19.860 43.626 1.00 45.91 207 HIS A C 1
ATOM 1745 O O . HIS A 1 207 ? -46.090 20.960 43.282 1.00 45.91 207 HIS A O 1
ATOM 1751 N N . ASN A 1 208 ? -46.514 18.856 43.905 1.00 48.66 208 ASN A N 1
ATOM 1752 C CA . ASN A 1 208 ? -47.971 19.040 43.912 1.00 48.66 208 ASN A CA 1
ATOM 1753 C C . ASN A 1 208 ? -48.683 18.243 45.020 1.00 48.66 208 ASN A C 1
ATOM 1755 O O . ASN A 1 208 ? -49.609 17.490 44.748 1.00 48.66 208 ASN A O 1
ATOM 1759 N N . VAL A 1 209 ? -48.281 18.416 46.283 1.00 49.47 209 VAL A N 1
ATOM 1760 C CA . VAL A 1 209 ? -49.183 18.185 47.428 1.00 49.47 209 VAL A CA 1
ATOM 1761 C C . VAL A 1 209 ? -48.836 19.188 48.528 1.00 49.47 209 VAL A C 1
ATOM 1763 O O . VAL A 1 209 ? -47.737 19.130 49.073 1.00 49.47 209 VAL A O 1
ATOM 1766 N N . ASN A 1 210 ? -49.760 20.121 48.781 1.00 42.78 210 ASN A N 1
ATOM 1767 C CA . ASN A 1 210 ? -50.125 20.741 50.069 1.00 42.78 210 ASN A CA 1
ATOM 1768 C C . ASN A 1 210 ? -50.729 22.132 49.804 1.00 42.78 210 ASN A C 1
ATOM 1770 O O . ASN A 1 210 ? -50.030 23.144 49.814 1.00 42.78 210 ASN A O 1
ATOM 1774 N N . SER A 1 211 ? -52.037 22.141 49.525 1.00 41.28 211 SER A N 1
ATOM 1775 C CA . SER A 1 211 ? -52.940 23.278 49.773 1.00 41.28 211 SER A CA 1
ATOM 1776 C C . SER A 1 211 ? -53.716 22.993 51.050 1.00 41.28 211 SER A C 1
ATOM 1778 O O . SER A 1 211 ? -54.055 21.801 51.236 1.00 41.28 211 SER A O 1
#

Foldseek 3Di:
DEKEKEFQDDPPFADADDDDDPPDPDWYWYWYWYAALVDIDIDIDRDPVVVVVVVVPGRHDHPDDPPCPPLVCQLPDPPDDWDWDQPPVNQKIKTKDWAWDQFPPPRDIDIKIKMWIDGPRLMIMMRTDDDDPPGDDPLCVVVVVCRVVVPDCSNVDTSVVVVVVVVVSRVVRVVVNVVSVVVVVVVVVVVVVVVVVVVVVVPPPPPPDDD

Sequence (211 aa):
MHIRFHHHRLPGDEYDLKLLSNRDNRPILFNIIQYDEAHYTEHNYNCLSELNGFLSTTPCSSKDYCTWINVEEDIYTINERMKLDLLDNGSCIYLLMKMFYVHPETEHIHQEQISFILKEN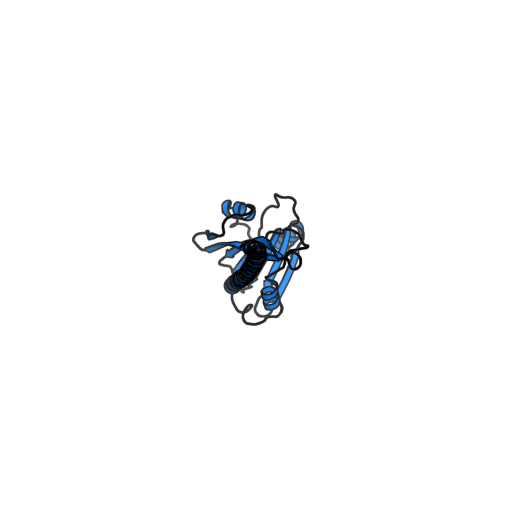NFLITFQEAKDELNSIDIFQIVKNRLKNNRGRIRSLKIDYLFYCLIDILIENYMFVLDRISTKIDTIDKLLMNKLKQNNYVDVSLHNVNS

Radius of gyration: 24.39 Å; chains: 1; bounding box: 78×39×72 Å